Protein AF-A0A7C1QIZ0-F1 (afdb_monomer_lite)

Radius of gyration: 20.15 Å; chains: 1; bounding box: 72×44×41 Å

Structure (mmCIF, N/CA/C/O backbone):
data_AF-A0A7C1QIZ0-F1
#
_entry.id   AF-A0A7C1QIZ0-F1
#
loop_
_atom_site.group_PDB
_atom_site.id
_atom_site.type_symbol
_atom_site.label_atom_id
_atom_site.label_alt_id
_atom_site.label_comp_id
_atom_site.label_asym_id
_atom_site.label_entity_id
_atom_site.label_seq_id
_atom_site.pdbx_PDB_ins_code
_atom_site.Cartn_x
_atom_site.Cartn_y
_atom_site.Cartn_z
_atom_site.occupancy
_atom_site.B_iso_or_equiv
_atom_site.auth_seq_id
_atom_site.auth_comp_id
_atom_site.auth_asym_id
_atom_site.auth_atom_id
_atom_site.pdbx_PDB_model_num
ATOM 1 N N . MET A 1 1 ? 8.499 -3.486 14.439 1.00 88.19 1 MET A N 1
ATOM 2 C CA . MET A 1 1 ? 7.571 -2.539 15.096 1.00 88.19 1 MET A CA 1
ATOM 3 C C . MET A 1 1 ? 6.225 -3.245 15.286 1.00 88.19 1 MET A C 1
ATOM 5 O O . MET A 1 1 ? 6.034 -4.240 14.597 1.00 88.19 1 MET A O 1
ATOM 9 N N . ARG A 1 2 ? 5.332 -2.833 16.203 1.00 92.44 2 ARG A N 1
ATOM 10 C CA . ARG A 1 2 ? 3.948 -3.368 16.197 1.00 92.44 2 ARG A CA 1
ATOM 11 C C . ARG A 1 2 ? 3.150 -2.702 15.077 1.00 92.44 2 ARG A C 1
ATOM 13 O O . ARG A 1 2 ? 3.404 -1.535 14.785 1.00 92.44 2 ARG A O 1
ATOM 20 N N . LEU A 1 3 ? 2.159 -3.382 14.501 1.00 94.12 3 LEU A N 1
ATOM 21 C CA . LEU A 1 3 ? 1.352 -2.821 13.404 1.00 94.12 3 LEU A CA 1
ATOM 22 C C . LEU A 1 3 ? 0.664 -1.501 13.771 1.00 94.12 3 LEU A C 1
ATOM 24 O O . LEU A 1 3 ? 0.634 -0.580 12.959 1.00 94.12 3 LEU A O 1
ATOM 28 N N . ARG A 1 4 ? 0.159 -1.375 15.006 1.00 94.88 4 ARG A N 1
ATOM 29 C CA . ARG A 1 4 ? -0.452 -0.127 15.494 1.00 94.88 4 ARG A CA 1
ATOM 30 C C . ARG A 1 4 ? 0.528 1.053 15.452 1.00 94.88 4 ARG A C 1
ATOM 32 O O . ARG A 1 4 ? 0.140 2.163 15.103 1.00 94.88 4 ARG A O 1
ATOM 39 N N . ASP A 1 5 ? 1.782 0.817 15.817 1.00 95.81 5 ASP A N 1
ATOM 40 C CA . ASP A 1 5 ? 2.804 1.866 15.833 1.00 95.81 5 ASP A CA 1
ATOM 41 C C . ASP A 1 5 ? 3.236 2.211 14.400 1.00 95.81 5 ASP A C 1
ATOM 43 O O . ASP A 1 5 ? 3.477 3.375 14.083 1.00 95.81 5 ASP A O 1
ATOM 47 N N . LEU A 1 6 ? 3.261 1.208 13.513 1.00 97.25 6 LEU A N 1
ATOM 48 C CA . LEU A 1 6 ? 3.547 1.405 12.096 1.00 97.25 6 LEU A CA 1
ATOM 49 C C . LEU A 1 6 ? 2.494 2.288 11.425 1.00 97.25 6 LEU A C 1
ATOM 51 O O . LEU A 1 6 ? 2.866 3.254 10.764 1.00 97.25 6 LEU A O 1
ATOM 55 N N . ILE A 1 7 ? 1.198 2.015 11.625 1.00 97.50 7 ILE A N 1
ATOM 56 C CA . ILE A 1 7 ? 0.150 2.881 11.061 1.00 97.50 7 ILE A CA 1
ATOM 57 C C . ILE A 1 7 ? 0.261 4.307 11.608 1.00 97.50 7 ILE A C 1
ATOM 59 O O . ILE A 1 7 ? 0.145 5.254 10.842 1.00 97.50 7 ILE A O 1
ATOM 63 N N . ALA A 1 8 ? 0.593 4.494 12.890 1.00 97.69 8 ALA A N 1
ATOM 64 C CA . ALA A 1 8 ? 0.808 5.832 13.436 1.00 97.69 8 ALA A CA 1
ATOM 65 C C . ALA A 1 8 ? 1.977 6.553 12.741 1.00 9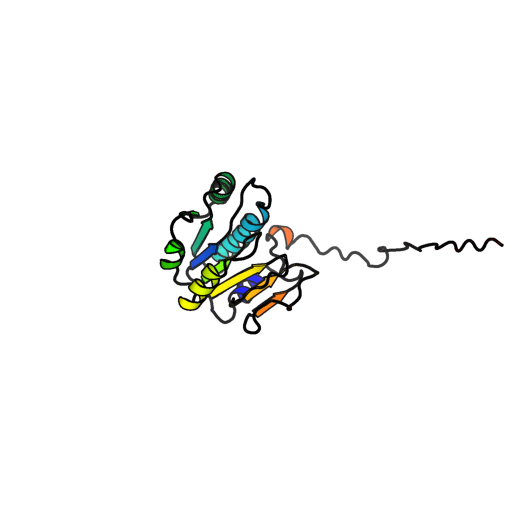7.69 8 ALA A C 1
ATOM 67 O O . ALA A 1 8 ? 1.862 7.734 12.435 1.00 97.69 8 ALA A O 1
ATOM 68 N N . CYS A 1 9 ? 3.064 5.843 12.418 1.00 98.06 9 CYS A N 1
ATOM 69 C CA . CYS A 1 9 ? 4.181 6.409 11.657 1.00 98.06 9 CYS A CA 1
ATOM 70 C C . CYS A 1 9 ? 3.795 6.777 10.215 1.00 98.06 9 CYS A C 1
ATOM 72 O O . CYS A 1 9 ? 4.239 7.811 9.714 1.00 98.06 9 CYS A O 1
ATOM 74 N N . LEU A 1 10 ? 2.974 5.947 9.560 1.00 98.31 10 LEU A N 1
ATOM 75 C CA . LEU A 1 10 ? 2.497 6.161 8.189 1.00 98.31 10 LEU A CA 1
ATOM 76 C C . LEU A 1 10 ? 1.614 7.410 8.039 1.00 98.31 10 LEU A C 1
ATOM 78 O O . LEU A 1 10 ? 1.554 7.984 6.954 1.00 98.31 10 LEU A O 1
ATOM 82 N N . PHE A 1 11 ? 0.944 7.835 9.109 1.00 98.38 11 PHE A N 1
ATOM 83 C CA . PHE A 1 11 ? 0.001 8.960 9.099 1.00 98.38 11 PHE A CA 1
ATOM 84 C C . PHE A 1 11 ? 0.399 10.109 10.037 1.00 98.38 11 PHE A C 1
ATOM 86 O O . PHE A 1 11 ? -0.402 10.994 10.348 1.00 98.38 11 PHE A O 1
ATOM 93 N N . ASP A 1 12 ? 1.645 10.117 10.497 1.00 96.88 12 ASP A N 1
ATOM 94 C CA . ASP A 1 12 ? 2.182 11.212 11.298 1.00 96.88 12 ASP A CA 1
ATOM 95 C C . ASP A 1 12 ? 2.256 12.507 10.481 1.00 96.88 12 ASP A C 1
ATOM 97 O O . ASP A 1 12 ? 2.699 12.505 9.334 1.00 96.88 12 ASP A O 1
ATOM 101 N N . GLY A 1 13 ? 1.804 13.610 11.071 1.00 95.50 13 GLY A N 1
ATOM 102 C CA . GLY A 1 13 ? 1.595 14.883 10.374 1.00 95.50 13 GLY A CA 1
ATOM 103 C C . GLY A 1 13 ? 0.260 14.998 9.627 1.00 95.50 13 GLY A C 1
ATOM 104 O O . GLY A 1 13 ? -0.115 16.107 9.256 1.00 95.50 13 GLY A O 1
ATOM 105 N N . TYR A 1 14 ? -0.486 13.902 9.463 1.00 97.12 14 TYR A N 1
ATOM 106 C CA . TYR A 1 14 ? -1.815 13.904 8.844 1.00 97.12 14 TYR A CA 1
ATOM 107 C C . TYR A 1 14 ? -2.947 13.695 9.855 1.00 97.12 14 TYR A C 1
ATOM 109 O O . TYR A 1 14 ? -3.938 14.424 9.841 1.00 97.12 14 TYR A O 1
ATOM 117 N N . GLY A 1 15 ? -2.786 12.734 10.770 1.00 96.81 15 GLY A N 1
ATOM 118 C CA . GLY A 1 15 ? -3.811 12.345 11.741 1.00 96.81 15 GLY A CA 1
ATOM 119 C C . GLY A 1 15 ? -4.528 11.051 11.353 1.00 96.81 15 GLY A C 1
ATOM 120 O O . GLY A 1 15 ? -3.978 10.211 10.652 1.00 96.81 15 GLY A O 1
ATOM 121 N N . ILE A 1 16 ? -5.749 10.848 11.852 1.00 97.81 16 ILE A N 1
ATOM 122 C CA . ILE A 1 16 ? -6.509 9.618 11.587 1.00 97.81 16 ILE A CA 1
ATOM 123 C C . ILE A 1 16 ? -7.341 9.798 10.301 1.00 97.81 16 ILE A C 1
ATOM 125 O O . ILE A 1 16 ? -8.278 10.602 10.325 1.00 97.81 16 ILE A O 1
ATOM 129 N N . PRO A 1 17 ? -7.056 9.063 9.204 1.00 97.69 17 PRO A N 1
ATOM 130 C CA . PRO A 1 17 ? -7.872 9.106 7.989 1.00 97.69 17 PRO A CA 1
ATOM 131 C C . PRO A 1 17 ? -9.284 8.587 8.251 1.00 97.69 17 PRO A C 1
ATOM 133 O O . PRO A 1 17 ? -9.478 7.574 8.933 1.00 97.69 17 PRO A O 1
ATOM 136 N N . ARG A 1 18 ? -10.275 9.217 7.617 1.00 97.50 18 ARG A N 1
ATOM 137 C CA . ARG A 1 18 ? -11.633 8.661 7.537 1.00 97.50 18 ARG A CA 1
ATOM 138 C C . ARG A 1 18 ? -11.682 7.526 6.521 1.00 97.50 18 ARG A C 1
ATOM 140 O O . ARG A 1 18 ? -12.355 6.525 6.764 1.00 97.50 18 ARG A O 1
ATOM 147 N N . LYS A 1 19 ? -10.962 7.677 5.406 1.00 98.00 19 LYS A N 1
ATOM 148 C CA . LYS A 1 19 ? -10.914 6.725 4.298 1.00 98.00 19 LYS A CA 1
ATOM 149 C C . LYS A 1 19 ? -9.489 6.561 3.770 1.00 98.00 19 LYS A C 1
ATOM 151 O O . LYS A 1 19 ? -8.768 7.536 3.589 1.00 98.00 19 LYS A O 1
ATOM 156 N N . VAL A 1 20 ? -9.095 5.323 3.488 1.00 98.44 20 VAL A N 1
ATOM 157 C CA . VAL A 1 20 ? -7.805 5.000 2.864 1.00 98.44 20 VAL A CA 1
ATOM 158 C C . VAL A 1 20 ? -8.031 4.175 1.609 1.00 98.44 20 VAL A C 1
ATOM 160 O O . VAL A 1 20 ? -8.674 3.125 1.633 1.00 98.44 20 VAL A O 1
ATOM 163 N N . PHE A 1 21 ? -7.460 4.640 0.509 1.00 98.00 21 PHE A N 1
ATOM 164 C CA . PHE A 1 21 ? -7.460 3.925 -0.755 1.00 98.00 21 PHE A CA 1
ATOM 165 C C . PHE A 1 21 ? -6.159 3.141 -0.908 1.00 98.00 21 PHE A C 1
ATOM 167 O O . PHE A 1 21 ? -5.084 3.668 -0.644 1.00 98.00 21 PHE A O 1
ATOM 174 N N . PHE A 1 22 ? -6.239 1.894 -1.352 1.00 98.00 22 PHE A N 1
ATOM 175 C CA . PHE A 1 22 ? -5.080 1.063 -1.658 1.00 98.00 22 PHE A CA 1
ATOM 176 C C . PHE A 1 22 ? -4.984 0.893 -3.165 1.00 98.00 22 PHE A C 1
ATOM 178 O O . PHE A 1 22 ? -5.759 0.135 -3.741 1.00 98.00 22 PHE A O 1
ATOM 185 N N . ARG A 1 23 ? -4.041 1.571 -3.819 1.00 96.62 23 ARG A N 1
ATOM 186 C CA . ARG A 1 23 ? -3.714 1.284 -5.216 1.00 96.62 23 ARG A CA 1
ATOM 187 C C . ARG A 1 23 ? -2.742 0.112 -5.241 1.00 96.62 23 ARG A C 1
ATOM 189 O O . ARG A 1 23 ? -1.546 0.284 -5.017 1.00 96.62 23 ARG A O 1
ATOM 196 N N . VAL A 1 24 ? -3.285 -1.077 -5.472 1.00 96.81 24 VAL A N 1
ATOM 197 C CA . VAL A 1 24 ? -2.556 -2.344 -5.406 1.00 96.81 24 VAL A CA 1
ATOM 198 C C . VAL A 1 24 ? -3.042 -3.277 -6.500 1.00 96.81 24 VAL A C 1
ATOM 200 O O . VAL A 1 24 ? -4.238 -3.376 -6.756 1.00 96.81 24 VAL A O 1
ATOM 203 N N . ASP A 1 25 ? -2.114 -3.990 -7.126 1.00 95.69 25 ASP A N 1
ATOM 204 C CA . ASP A 1 25 ? -2.427 -5.037 -8.090 1.00 95.69 25 ASP A CA 1
ATOM 205 C C . ASP A 1 25 ? -1.945 -6.391 -7.568 1.00 95.69 25 ASP A C 1
ATOM 207 O O . ASP A 1 25 ? -0.918 -6.501 -6.898 1.00 95.69 25 ASP A O 1
ATOM 211 N N . ALA A 1 26 ? -2.692 -7.444 -7.890 1.00 96.50 26 ALA A N 1
ATOM 212 C CA . ALA A 1 26 ? -2.319 -8.826 -7.612 1.00 96.50 26 ALA A CA 1
ATOM 213 C C . ALA A 1 26 ? -2.918 -9.756 -8.670 1.00 96.50 26 ALA A C 1
ATOM 215 O O . ALA A 1 26 ? -3.868 -9.397 -9.363 1.00 96.50 26 ALA A O 1
ATOM 216 N N . GLY A 1 27 ? -2.368 -10.958 -8.811 1.00 96.19 27 GLY A N 1
ATOM 217 C CA . GLY A 1 27 ? -2.871 -11.946 -9.761 1.00 96.19 27 GLY A CA 1
ATOM 218 C C . GLY A 1 27 ? -1.798 -12.928 -10.205 1.00 96.19 27 GLY A C 1
ATOM 219 O O . GLY A 1 27 ? -0.610 -12.733 -9.951 1.00 96.19 27 GLY A O 1
ATOM 220 N N . ARG A 1 28 ? -2.217 -13.997 -10.888 1.00 94.88 28 ARG A N 1
ATOM 221 C CA . ARG A 1 28 ? -1.321 -15.020 -11.450 1.00 94.88 28 ARG A CA 1
ATOM 222 C C . ARG A 1 28 ? -0.779 -14.583 -12.812 1.00 94.88 28 ARG A C 1
ATOM 224 O O . ARG A 1 28 ? -1.007 -15.232 -13.827 1.00 94.88 28 ARG A O 1
ATOM 231 N N . ILE A 1 29 ? -0.080 -13.454 -12.824 1.00 92.31 29 ILE A N 1
ATOM 232 C CA . ILE A 1 29 ? 0.510 -12.845 -14.020 1.00 92.31 29 ILE A CA 1
ATOM 233 C C . ILE A 1 29 ? 2.019 -12.748 -13.805 1.00 92.31 29 ILE A C 1
ATOM 235 O O . ILE A 1 29 ? 2.483 -12.529 -12.687 1.00 92.31 29 ILE A O 1
ATOM 239 N N . LYS A 1 30 ? 2.813 -12.933 -14.863 1.00 90.69 30 LYS A N 1
ATOM 240 C CA . LYS A 1 30 ? 4.275 -12.832 -14.774 1.00 90.69 30 LYS A CA 1
ATOM 241 C C . LYS A 1 30 ? 4.678 -11.449 -14.240 1.00 90.69 30 LYS A C 1
ATOM 243 O O . LYS A 1 30 ? 4.296 -10.439 -14.817 1.00 90.69 30 LYS A O 1
ATOM 248 N N . GLY A 1 31 ? 5.472 -11.427 -13.169 1.00 87.00 31 GLY A N 1
ATOM 249 C CA . GLY A 1 31 ? 5.906 -10.190 -12.503 1.00 87.00 31 GLY A CA 1
ATOM 250 C C . GLY A 1 31 ? 4.923 -9.650 -11.460 1.00 87.00 31 GLY A C 1
ATOM 251 O O . GLY A 1 31 ? 5.225 -8.656 -10.812 1.00 87.00 31 GLY A O 1
ATOM 252 N N . LEU A 1 32 ? 3.781 -10.312 -11.259 1.00 91.81 32 LEU A N 1
ATOM 253 C CA . LEU A 1 32 ? 2.795 -9.970 -10.242 1.00 91.81 32 LEU A CA 1
ATOM 254 C C . LEU A 1 32 ? 2.694 -11.100 -9.213 1.00 91.81 32 LEU A C 1
ATOM 256 O O . LEU A 1 32 ? 2.819 -12.281 -9.540 1.00 91.81 32 LEU A O 1
ATOM 260 N N . SER A 1 33 ? 2.477 -10.745 -7.950 1.00 92.50 33 SER A N 1
ATOM 261 C CA . SER A 1 33 ? 2.275 -11.712 -6.871 1.00 92.50 33 SER A CA 1
ATOM 262 C C . SER A 1 33 ? 1.158 -11.256 -5.937 1.00 92.50 33 SER A C 1
ATOM 264 O O . SER A 1 33 ? 0.715 -10.111 -5.987 1.00 92.50 33 SER A O 1
ATOM 266 N N . PHE A 1 34 ? 0.708 -12.148 -5.055 1.00 96.69 34 PHE A N 1
ATOM 267 C CA . PHE A 1 34 ? -0.266 -11.810 -4.013 1.00 96.69 34 PHE A CA 1
ATOM 268 C C . PHE A 1 34 ? 0.370 -11.154 -2.777 1.00 96.69 34 PHE A C 1
ATOM 270 O O . PHE A 1 34 ? -0.355 -10.799 -1.851 1.00 96.69 34 PHE A O 1
ATOM 277 N N . GLY A 1 35 ? 1.699 -10.983 -2.741 1.00 95.75 35 GLY A N 1
ATOM 278 C CA . GLY A 1 35 ? 2.404 -10.408 -1.590 1.00 95.75 35 GLY A CA 1
ATOM 279 C C . GLY A 1 35 ? 1.954 -8.981 -1.270 1.00 95.75 35 GLY A C 1
ATOM 280 O O . GLY A 1 35 ? 1.651 -8.686 -0.115 1.00 95.75 35 GLY A O 1
ATOM 281 N N . HIS A 1 36 ? 1.821 -8.142 -2.301 1.00 95.81 36 HIS A N 1
ATOM 282 C CA . HIS A 1 36 ? 1.342 -6.758 -2.199 1.00 95.81 36 HIS A CA 1
ATOM 283 C C . HIS A 1 36 ? -0.082 -6.700 -1.621 1.00 95.81 36 HIS A C 1
ATOM 285 O O . HIS A 1 36 ? -0.332 -6.115 -0.569 1.00 95.81 36 HIS A O 1
ATOM 291 N N . LEU A 1 37 ? -1.015 -7.444 -2.223 1.00 97.69 37 LEU A N 1
ATOM 292 C CA . LEU A 1 37 ? -2.390 -7.546 -1.723 1.00 97.69 37 LEU A CA 1
ATOM 293 C C . LEU A 1 37 ? -2.450 -8.062 -0.275 1.00 97.69 37 LEU A C 1
ATOM 295 O O . LEU A 1 37 ? -3.218 -7.541 0.533 1.00 97.69 37 LEU A O 1
ATOM 299 N N . ALA A 1 38 ? -1.626 -9.049 0.083 1.00 97.50 38 ALA A N 1
ATOM 300 C CA . ALA A 1 38 ? -1.584 -9.582 1.439 1.00 97.50 38 ALA A CA 1
ATOM 301 C C . ALA A 1 38 ? -1.131 -8.530 2.466 1.00 97.50 38 ALA A C 1
ATOM 303 O O . ALA A 1 38 ? -1.779 -8.385 3.506 1.00 97.50 38 ALA A O 1
ATOM 304 N N . ARG A 1 39 ? -0.066 -7.765 2.187 1.00 97.38 39 ARG A N 1
ATOM 305 C CA . ARG A 1 39 ? 0.402 -6.715 3.111 1.00 97.38 39 ARG A CA 1
ATOM 306 C C . ARG A 1 39 ? -0.550 -5.520 3.173 1.00 97.38 39 ARG A C 1
ATOM 308 O O . ARG A 1 39 ? -0.811 -5.027 4.269 1.00 97.38 39 ARG A O 1
ATOM 315 N N . CYS A 1 40 ? -1.156 -5.121 2.054 1.00 98.31 40 CYS A N 1
ATOM 316 C CA . CYS A 1 40 ? -2.213 -4.108 2.051 1.00 98.31 40 CYS A CA 1
ATOM 317 C C . CYS A 1 40 ? -3.437 -4.548 2.863 1.00 98.31 40 CYS A C 1
ATOM 319 O O . CYS A 1 40 ? -3.983 -3.745 3.612 1.00 98.31 40 CYS A O 1
ATOM 321 N N . ASN A 1 41 ? -3.845 -5.819 2.790 1.00 98.50 41 ASN A N 1
ATOM 322 C CA . ASN A 1 41 ? -4.924 -6.356 3.626 1.00 98.50 41 ASN A CA 1
ATOM 323 C C . ASN A 1 41 ? -4.574 -6.295 5.122 1.00 98.50 41 ASN A C 1
ATOM 325 O O . ASN A 1 41 ? -5.404 -5.898 5.938 1.00 98.50 41 ASN A O 1
ATOM 329 N N . ILE A 1 42 ? -3.334 -6.631 5.499 1.00 98.12 42 ILE A N 1
ATOM 330 C CA . ILE A 1 42 ? -2.880 -6.485 6.891 1.00 98.12 42 ILE A CA 1
ATOM 331 C C . ILE A 1 42 ? -3.062 -5.032 7.351 1.00 98.12 42 ILE A C 1
ATOM 333 O O . ILE A 1 42 ? -3.717 -4.799 8.366 1.00 98.12 42 ILE A O 1
ATOM 337 N N . LEU A 1 43 ? -2.575 -4.059 6.572 1.00 98.50 43 LEU A N 1
ATOM 338 C CA . LEU A 1 43 ? -2.753 -2.635 6.877 1.00 98.50 43 LEU A CA 1
ATOM 339 C C . LEU A 1 43 ? -4.234 -2.234 6.942 1.00 98.50 43 LEU A C 1
ATOM 341 O O . LEU A 1 43 ? -4.639 -1.557 7.884 1.00 98.50 43 LEU A O 1
ATOM 345 N N . SER A 1 44 ? -5.047 -2.679 5.982 1.00 98.50 44 SER A N 1
ATOM 346 C CA . SER A 1 44 ? -6.491 -2.421 5.914 1.00 98.50 44 SER A CA 1
ATOM 347 C C . SER A 1 44 ? -7.207 -2.887 7.184 1.00 98.50 44 SER A C 1
ATOM 349 O O . SER A 1 44 ? -7.916 -2.111 7.830 1.00 98.50 44 SER A O 1
ATOM 351 N N . LYS A 1 45 ? -6.956 -4.127 7.616 1.00 98.12 45 LYS A N 1
ATOM 352 C CA . LYS A 1 45 ? -7.500 -4.679 8.864 1.00 98.12 45 LYS A CA 1
ATOM 353 C C . LYS A 1 45 ? -7.055 -3.884 10.082 1.00 98.12 45 LYS A C 1
ATOM 355 O O . LYS A 1 45 ? -7.876 -3.618 10.957 1.00 98.12 45 LYS A O 1
ATOM 360 N N . THR A 1 46 ? -5.785 -3.488 10.145 1.00 97.56 46 THR A N 1
ATOM 361 C CA . THR A 1 46 ? -5.255 -2.673 11.245 1.00 97.56 46 THR A CA 1
ATOM 362 C C . THR A 1 46 ? -5.932 -1.300 11.294 1.00 97.56 46 THR A C 1
ATOM 364 O O . THR A 1 46 ? -6.377 -0.888 12.364 1.00 97.56 46 THR A O 1
ATOM 367 N N . LEU A 1 47 ? -6.089 -0.621 10.155 1.00 98.25 47 LEU A N 1
ATOM 368 C CA . LEU A 1 47 ? -6.778 0.671 10.056 1.00 98.25 47 LEU A CA 1
ATOM 369 C C . LEU A 1 47 ? -8.243 0.573 10.507 1.00 98.25 47 LEU A C 1
ATOM 371 O O . LEU A 1 47 ? -8.674 1.332 11.377 1.00 98.25 47 LEU A O 1
ATOM 375 N N . LYS A 1 48 ? -8.989 -0.419 10.003 1.00 98.00 48 LYS A N 1
ATOM 376 C CA . LYS A 1 48 ? -10.377 -0.683 10.421 1.00 98.00 48 LYS A CA 1
ATOM 377 C C . LYS A 1 48 ? -10.468 -0.952 11.925 1.00 98.00 48 LYS A C 1
ATOM 379 O O . LYS A 1 48 ? -11.294 -0.365 12.615 1.00 98.00 48 LYS A O 1
ATOM 384 N N . LYS A 1 49 ? -9.588 -1.810 12.451 1.00 97.31 49 LYS A N 1
ATOM 385 C CA . LYS A 1 49 ? -9.590 -2.241 13.857 1.00 97.31 49 LYS A CA 1
ATOM 386 C C . LYS A 1 49 ? -9.270 -1.111 14.832 1.00 97.31 49 LYS A C 1
ATOM 388 O O . LYS A 1 49 ? -9.925 -1.004 15.863 1.00 97.31 49 LYS A O 1
ATOM 393 N N . TYR A 1 50 ? -8.232 -0.322 14.558 1.00 97.38 50 TYR A N 1
ATOM 394 C CA . TYR A 1 50 ? -7.722 0.652 15.527 1.00 97.38 50 TYR A CA 1
ATOM 395 C C . TYR A 1 50 ? -8.305 2.050 15.352 1.00 97.38 50 TYR A C 1
ATOM 397 O O . TYR A 1 50 ? -8.379 2.784 16.336 1.00 97.38 50 TYR A O 1
ATOM 405 N N . TRP A 1 51 ? -8.714 2.413 14.136 1.00 97.88 51 TRP A N 1
ATOM 406 C CA . TRP A 1 51 ? -9.152 3.768 13.800 1.00 97.88 51 TRP A CA 1
ATOM 407 C C . TRP A 1 51 ? -10.552 3.842 13.191 1.00 97.88 51 TRP A C 1
ATOM 409 O O . TRP A 1 51 ? -11.043 4.945 12.965 1.00 97.88 51 TRP A O 1
ATOM 419 N N . ASN A 1 52 ? -11.219 2.703 12.964 1.00 98.00 52 ASN A N 1
ATOM 420 C CA . ASN A 1 52 ? -12.521 2.649 12.291 1.00 98.00 52 ASN A CA 1
ATOM 421 C C . ASN A 1 52 ? -12.503 3.345 10.912 1.00 98.00 52 ASN A C 1
ATOM 423 O O . ASN A 1 52 ? -13.486 3.944 10.482 1.00 98.00 52 ASN A O 1
ATOM 427 N N . THR A 1 53 ? -11.353 3.291 10.240 1.00 97.88 53 THR A N 1
ATOM 428 C CA . THR A 1 53 ? -11.130 3.868 8.913 1.00 97.88 53 THR A CA 1
ATOM 429 C C . THR A 1 53 ? -11.752 2.976 7.841 1.00 97.88 53 THR A C 1
ATOM 431 O O . THR A 1 53 ? -11.541 1.761 7.836 1.00 97.88 53 THR A O 1
ATOM 434 N N . GLU A 1 54 ? -12.482 3.574 6.902 1.00 98.00 54 GLU A N 1
ATOM 435 C CA . GLU A 1 54 ? -12.975 2.876 5.713 1.00 98.00 54 GLU A CA 1
ATOM 436 C C . GLU A 1 54 ? -11.816 2.590 4.749 1.00 98.00 54 GLU A C 1
ATOM 438 O O . GLU A 1 54 ? -10.944 3.438 4.558 1.00 98.00 54 GLU A O 1
ATOM 443 N N . THR A 1 55 ? -11.801 1.421 4.104 1.00 98.38 55 THR A N 1
ATOM 444 C CA . THR A 1 55 ? -10.771 1.094 3.109 1.00 98.38 55 THR A CA 1
ATOM 445 C C . THR A 1 55 ? -11.374 0.619 1.796 1.00 98.38 55 THR A C 1
ATOM 447 O O . THR A 1 55 ? -12.401 -0.062 1.778 1.00 98.38 55 THR A O 1
ATOM 450 N N . ILE A 1 56 ? -10.732 1.002 0.691 1.00 97.69 56 ILE A N 1
ATOM 451 C CA . ILE A 1 56 ? -11.125 0.620 -0.669 1.00 97.69 56 ILE A CA 1
ATOM 452 C C . ILE A 1 56 ? -9.871 0.235 -1.450 1.00 97.69 56 ILE A C 1
ATOM 454 O O . ILE A 1 56 ? -8.891 0.978 -1.468 1.00 97.69 56 ILE A O 1
ATOM 458 N N . PHE A 1 57 ? -9.910 -0.911 -2.118 1.00 97.62 57 PHE A N 1
ATOM 459 C CA . PHE A 1 57 ? -8.841 -1.420 -2.965 1.00 97.62 57 PHE A CA 1
ATOM 460 C C . PHE A 1 57 ? -9.106 -1.011 -4.408 1.00 97.62 57 PHE A C 1
ATOM 462 O O . PHE A 1 57 ? -10.167 -1.281 -4.957 1.00 97.62 57 PHE A O 1
ATOM 469 N N . ILE A 1 58 ? -8.137 -0.351 -5.023 1.00 95.62 58 ILE A N 1
ATOM 470 C CA . ILE A 1 58 ? -8.182 0.110 -6.403 1.00 95.62 58 ILE A CA 1
ATOM 471 C C . ILE A 1 58 ? -7.255 -0.786 -7.208 1.00 95.62 58 ILE A C 1
ATOM 473 O O . ILE A 1 58 ? -6.030 -0.698 -7.078 1.00 95.62 58 ILE A O 1
ATOM 477 N N . MET A 1 59 ? -7.845 -1.660 -8.018 1.00 95.19 59 MET A N 1
ATOM 478 C CA . MET A 1 59 ? -7.139 -2.758 -8.676 1.00 95.19 59 MET A CA 1
ATOM 479 C C . MET A 1 59 ? -7.375 -2.743 -10.183 1.00 95.19 59 MET A C 1
ATOM 481 O O . MET A 1 59 ? -8.471 -2.438 -10.650 1.00 95.19 59 MET A O 1
ATOM 485 N N . GLN A 1 60 ? -6.373 -3.147 -10.954 1.00 93.94 60 GLN A N 1
ATOM 486 C CA . GLN A 1 60 ? -6.593 -3.584 -12.326 1.00 93.94 60 GLN A CA 1
ATOM 487 C C . GLN A 1 60 ? -7.497 -4.819 -12.339 1.00 93.94 60 GLN A C 1
ATOM 489 O O . GLN A 1 60 ? -7.518 -5.602 -11.383 1.00 93.94 60 GLN A O 1
ATOM 494 N N . ASN A 1 61 ? -8.220 -5.033 -13.441 1.00 94.19 61 ASN A N 1
ATOM 495 C CA . ASN A 1 61 ? -9.126 -6.175 -13.595 1.00 94.19 61 ASN A CA 1
ATOM 496 C C . ASN A 1 61 ? -8.384 -7.500 -13.870 1.00 94.19 61 ASN A C 1
ATOM 498 O O . ASN A 1 61 ? -8.680 -8.246 -14.804 1.00 94.19 61 ASN A O 1
ATOM 502 N N . TYR A 1 62 ? -7.396 -7.811 -13.038 1.00 95.25 62 TYR A N 1
ATOM 503 C CA . TYR A 1 62 ? -6.771 -9.119 -12.982 1.00 95.25 62 TYR A CA 1
ATOM 504 C C . TYR A 1 62 ? -7.673 -10.037 -12.166 1.00 95.25 62 TYR A C 1
ATOM 506 O O . TYR A 1 62 ? -7.681 -9.993 -10.935 1.00 95.25 62 TYR A O 1
ATOM 514 N N . THR A 1 63 ? -8.448 -10.870 -12.862 1.00 96.06 63 THR A N 1
ATOM 515 C CA . THR A 1 63 ? -9.541 -11.662 -12.277 1.00 96.06 63 THR A CA 1
ATOM 516 C C . THR A 1 63 ? -9.134 -12.427 -11.016 1.00 96.06 63 THR A C 1
ATOM 518 O O . THR A 1 63 ? -9.881 -12.434 -10.042 1.00 96.06 63 THR A O 1
ATOM 521 N N . ASP A 1 64 ? -7.948 -13.039 -10.999 1.00 97.38 64 ASP A N 1
ATOM 522 C CA . ASP A 1 64 ? -7.459 -13.778 -9.829 1.00 97.38 64 ASP A CA 1
ATOM 523 C C . ASP A 1 64 ? -7.147 -12.868 -8.632 1.00 97.38 64 ASP A C 1
ATOM 525 O O . ASP A 1 64 ? -7.408 -13.246 -7.493 1.00 97.38 64 ASP A O 1
ATOM 529 N N . GLY A 1 65 ? -6.603 -11.673 -8.877 1.00 97.38 65 GLY A N 1
ATOM 530 C CA . GLY A 1 65 ? -6.335 -10.674 -7.841 1.00 97.38 65 GLY A CA 1
ATOM 531 C C . GLY A 1 65 ? -7.609 -10.140 -7.214 1.00 97.38 65 GLY A C 1
ATOM 532 O O . GLY A 1 65 ? -7.744 -10.157 -5.994 1.00 97.38 65 GLY A O 1
ATOM 533 N N . VAL A 1 66 ? -8.561 -9.735 -8.058 1.00 97.50 66 VAL A N 1
ATOM 534 C CA . VAL A 1 66 ? -9.863 -9.204 -7.628 1.00 97.50 66 VAL A CA 1
ATOM 535 C C . VAL A 1 66 ? -10.638 -10.253 -6.832 1.00 97.50 66 VAL A C 1
ATOM 537 O O . VAL A 1 66 ? -11.106 -9.964 -5.735 1.00 97.50 66 VAL A O 1
ATOM 540 N N . LYS A 1 67 ? -10.702 -11.500 -7.320 1.00 98.00 67 LYS A N 1
ATOM 541 C CA . LYS A 1 67 ? -11.317 -12.612 -6.574 1.00 98.00 67 LYS A CA 1
ATOM 542 C C . LYS A 1 67 ? -10.633 -12.854 -5.233 1.00 98.00 67 LYS A C 1
ATOM 544 O O . LYS A 1 67 ? -11.299 -13.183 -4.258 1.00 98.00 67 LYS A O 1
ATOM 549 N N . HIS A 1 68 ? -9.308 -12.722 -5.166 1.00 98.31 68 HIS A N 1
ATOM 550 C CA . HIS A 1 68 ? -8.600 -12.891 -3.903 1.00 98.31 68 HIS A CA 1
ATOM 551 C C . HIS A 1 68 ? -8.917 -11.760 -2.920 1.00 98.31 68 HIS A C 1
ATOM 553 O O . HIS A 1 68 ? -9.131 -12.039 -1.747 1.00 98.31 68 HIS A O 1
ATOM 559 N N . ALA A 1 69 ? -9.001 -10.510 -3.381 1.00 98.06 69 ALA A N 1
ATOM 560 C CA . ALA A 1 69 ? -9.412 -9.381 -2.546 1.00 98.06 69 ALA A CA 1
ATOM 561 C C . ALA A 1 69 ? -10.848 -9.551 -2.010 1.00 98.06 69 ALA A C 1
ATOM 563 O O . ALA A 1 69 ? -11.081 -9.337 -0.821 1.00 98.06 69 ALA A O 1
ATOM 564 N N . ASP A 1 70 ? -11.770 -10.037 -2.845 1.00 97.56 70 ASP A N 1
ATOM 565 C CA . ASP A 1 70 ? -13.149 -10.362 -2.451 1.00 97.56 70 ASP A CA 1
ATOM 566 C C . ASP A 1 70 ? -13.202 -11.450 -1.361 1.00 97.56 70 ASP A C 1
ATOM 568 O O . ASP A 1 70 ? -13.821 -11.264 -0.316 1.00 97.56 70 ASP A O 1
ATOM 572 N N . VAL A 1 71 ? -12.441 -12.542 -1.519 1.00 98.12 71 VAL A N 1
ATOM 573 C CA .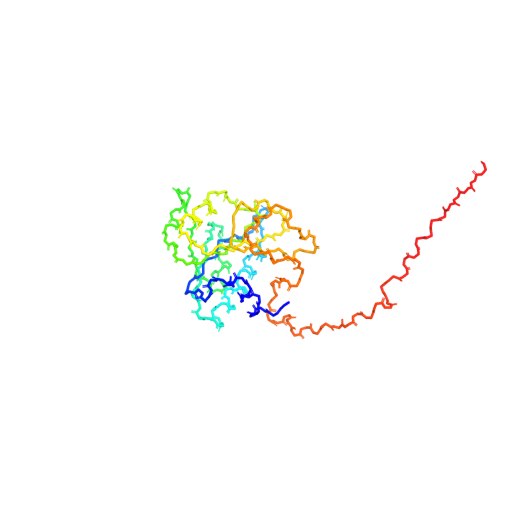 VAL A 1 71 ? -12.306 -13.594 -0.486 1.00 98.12 71 VAL A CA 1
ATOM 574 C C . VAL A 1 71 ? -11.743 -13.048 0.833 1.00 98.12 71 VAL A C 1
ATOM 576 O O . VAL A 1 71 ? -12.064 -13.557 1.908 1.00 98.12 71 VAL A O 1
ATOM 579 N N . LEU A 1 72 ? -10.901 -12.014 0.774 1.00 97.75 72 LEU A N 1
ATOM 580 C CA . LEU A 1 72 ? -10.364 -11.339 1.955 1.00 97.75 72 LEU A CA 1
ATOM 581 C C . LEU A 1 72 ? -11.364 -10.362 2.602 1.00 97.75 72 LEU A C 1
ATOM 583 O O . LEU A 1 72 ? -11.073 -9.864 3.694 1.00 97.75 72 LEU A O 1
ATOM 587 N N . GLY A 1 73 ? -12.524 -10.133 1.978 1.00 97.81 73 GLY A N 1
ATOM 588 C CA . GLY A 1 73 ? -13.575 -9.230 2.445 1.00 97.81 73 GLY A CA 1
ATOM 589 C C . GLY A 1 73 ? -13.274 -7.755 2.183 1.00 97.81 73 GLY A C 1
ATOM 590 O O . GLY A 1 73 ? -13.711 -6.899 2.954 1.00 97.81 73 GLY A O 1
ATOM 591 N N . GLU A 1 74 ? -12.477 -7.451 1.157 1.00 98.00 74 GLU A N 1
ATOM 592 C CA . GLU A 1 74 ? -12.121 -6.078 0.802 1.00 98.00 74 GLU A CA 1
ATOM 593 C C . GLU A 1 74 ? -13.052 -5.499 -0.266 1.00 98.00 74 GLU A C 1
ATOM 595 O O . GLU A 1 74 ? -13.417 -6.166 -1.232 1.00 98.00 74 GLU A O 1
ATOM 600 N N . THR A 1 75 ? -13.405 -4.221 -0.117 1.00 97.44 75 THR A N 1
ATOM 601 C CA . THR A 1 75 ? -14.154 -3.478 -1.136 1.00 97.44 75 THR A CA 1
ATOM 602 C C . THR A 1 75 ? -13.230 -3.152 -2.301 1.00 97.44 75 THR A C 1
ATOM 604 O O . THR A 1 75 ? -12.210 -2.494 -2.093 1.00 97.44 75 THR A O 1
ATOM 607 N N . VAL A 1 76 ? -13.591 -3.555 -3.522 1.00 96.56 76 VAL A N 1
ATOM 608 C CA . VAL A 1 76 ? -12.768 -3.337 -4.722 1.00 96.56 76 VAL A CA 1
ATOM 609 C C . VAL A 1 76 ? -13.440 -2.374 -5.699 1.00 96.56 76 VAL A C 1
ATOM 611 O O . VAL A 1 76 ? -14.594 -2.556 -6.079 1.00 96.56 76 VAL A O 1
ATOM 614 N N . THR A 1 77 ? -12.669 -1.395 -6.163 1.00 94.69 77 THR A N 1
ATOM 615 C CA . THR A 1 77 ? -12.960 -0.546 -7.318 1.00 94.69 77 THR A CA 1
ATOM 616 C C . THR A 1 77 ? -11.972 -0.884 -8.427 1.00 94.69 77 THR A C 1
ATOM 618 O O . THR A 1 77 ? -10.764 -0.951 -8.194 1.00 94.69 77 THR A O 1
ATOM 621 N N . LEU A 1 78 ? -12.468 -1.091 -9.643 1.00 93.62 78 LEU A N 1
ATOM 622 C CA . LEU A 1 78 ? -11.611 -1.409 -10.779 1.00 93.62 78 LEU A CA 1
ATOM 623 C C . LEU A 1 78 ? -11.054 -0.141 -11.430 1.00 93.62 78 LEU A C 1
ATOM 625 O O . LEU A 1 78 ? -11.741 0.878 -11.537 1.00 93.62 78 LEU A O 1
ATOM 629 N N . VAL A 1 79 ? -9.807 -0.221 -11.886 1.00 89.88 79 VAL A N 1
ATOM 630 C CA . VAL A 1 79 ? -9.236 0.747 -12.823 1.00 89.88 79 VAL A CA 1
ATOM 631 C C . VAL A 1 79 ? -9.815 0.445 -14.206 1.00 89.88 79 VAL A C 1
ATOM 633 O O . VAL A 1 79 ? -9.720 -0.680 -14.692 1.00 89.88 79 VAL A O 1
ATOM 636 N N . ASN A 1 80 ? -10.435 1.442 -14.836 1.00 79.75 80 ASN A N 1
ATOM 637 C CA . ASN A 1 80 ? -10.973 1.316 -16.189 1.00 79.75 80 ASN A CA 1
ATOM 638 C C . ASN A 1 80 ? -9.925 1.824 -17.196 1.00 79.75 80 ASN A C 1
ATOM 640 O O . ASN A 1 80 ? -9.319 2.870 -16.958 1.00 79.75 80 ASN A O 1
ATOM 644 N N . ASP A 1 81 ? -9.764 1.137 -18.334 1.00 62.47 81 ASP A N 1
ATOM 645 C CA . ASP A 1 81 ? -8.705 1.364 -19.345 1.00 62.47 81 ASP A CA 1
ATOM 646 C C . ASP A 1 81 ? -8.620 2.790 -19.926 1.00 62.47 81 ASP A C 1
ATOM 648 O O . ASP A 1 81 ? -7.656 3.122 -20.613 1.00 62.47 81 ASP A O 1
ATOM 652 N N . SER A 1 82 ? -9.609 3.659 -19.690 1.00 55.47 82 SER A N 1
ATOM 653 C CA . SER A 1 82 ? -9.750 4.908 -20.441 1.00 55.47 82 SER A CA 1
ATOM 654 C C . SER A 1 82 ? -9.624 6.213 -19.651 1.00 55.47 82 SER A C 1
ATOM 656 O O . SER A 1 82 ? -9.991 7.232 -20.228 1.00 55.47 82 SER A O 1
ATOM 658 N N . ARG A 1 83 ? -9.146 6.238 -18.393 1.00 59.50 83 ARG A N 1
ATOM 659 C CA . ARG A 1 83 ? -8.641 7.447 -17.682 1.00 59.50 83 ARG A CA 1
ATOM 660 C C . ARG A 1 83 ? -8.326 7.153 -16.210 1.00 59.50 83 ARG A C 1
ATOM 662 O O . ARG A 1 83 ? -8.959 6.308 -15.582 1.00 59.50 83 ARG A O 1
ATOM 669 N N . LEU A 1 84 ? -7.481 7.999 -15.619 1.00 66.81 84 LEU A N 1
ATOM 670 C CA . LEU A 1 84 ? -7.274 8.164 -14.172 1.00 66.81 84 LEU A CA 1
ATOM 671 C C . LEU A 1 84 ? -8.524 8.704 -13.426 1.00 66.81 84 LEU A C 1
ATOM 673 O O . LEU A 1 84 ? -8.405 9.261 -12.343 1.00 66.81 84 LEU A O 1
ATOM 677 N N . ASN A 1 85 ? -9.738 8.517 -13.963 1.00 72.75 85 ASN A N 1
ATOM 678 C CA . ASN A 1 85 ? -11.009 8.981 -13.385 1.00 72.75 85 ASN A CA 1
ATOM 679 C C . ASN A 1 85 ? -11.250 8.430 -11.971 1.00 72.75 85 ASN A C 1
ATOM 681 O O . ASN A 1 85 ? -11.955 9.032 -11.167 1.00 72.75 85 ASN A O 1
ATOM 685 N N . TRP A 1 86 ? -10.658 7.282 -11.636 1.00 81.62 86 TRP A N 1
ATOM 686 C CA . TRP A 1 86 ? -10.726 6.745 -10.279 1.00 81.62 86 TRP A CA 1
ATOM 687 C C . TRP A 1 86 ? -10.048 7.675 -9.256 1.00 81.62 86 TRP A C 1
ATOM 689 O O . TRP A 1 86 ? -10.491 7.722 -8.109 1.00 81.62 86 TRP A O 1
ATOM 699 N N . LEU A 1 87 ? -9.048 8.470 -9.670 1.00 82.88 87 LEU A N 1
ATOM 700 C CA . LEU A 1 87 ? -8.416 9.493 -8.831 1.00 82.88 87 LEU A CA 1
ATOM 701 C C . LEU A 1 87 ? -9.345 10.689 -8.569 1.00 82.88 87 LEU A C 1
ATOM 703 O O . LEU A 1 87 ? -9.188 11.379 -7.562 1.00 82.88 87 LEU A O 1
ATOM 707 N N . GLU A 1 88 ? -10.333 10.959 -9.430 1.00 78.81 88 GLU A N 1
ATOM 708 C CA . GLU A 1 88 ? -11.233 12.117 -9.288 1.00 78.81 88 GLU A CA 1
ATOM 709 C C . GLU A 1 88 ? -12.060 12.054 -8.000 1.00 78.81 88 GLU A C 1
ATOM 711 O O . GLU A 1 88 ? -12.273 13.080 -7.356 1.00 78.81 88 GLU A O 1
ATOM 716 N N . ASN A 1 89 ? -12.418 10.849 -7.560 1.00 79.50 89 ASN A N 1
ATOM 717 C CA . ASN A 1 89 ? -13.277 10.635 -6.396 1.00 79.50 89 ASN A CA 1
ATOM 718 C C . ASN A 1 89 ? -12.508 10.440 -5.079 1.00 79.50 89 ASN A C 1
ATOM 720 O O . ASN A 1 89 ? -13.118 10.159 -4.047 1.00 79.50 89 ASN A O 1
ATOM 724 N N . LEU A 1 90 ? -11.178 10.569 -5.094 1.00 88.69 90 LEU A N 1
ATOM 725 C CA . LEU A 1 90 ? -10.366 10.455 -3.882 1.00 88.69 90 LEU A CA 1
A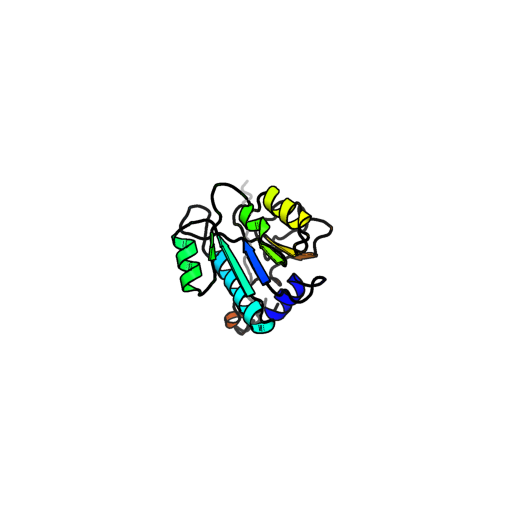TOM 726 C C . LEU A 1 90 ? -10.318 11.783 -3.131 1.00 88.69 90 LEU A C 1
ATOM 728 O O . LEU A 1 90 ? -10.184 12.841 -3.749 1.00 88.69 90 LEU A O 1
ATOM 732 N N . SER A 1 91 ? -10.381 11.722 -1.802 1.00 84.69 91 SER A N 1
ATOM 733 C CA . SER A 1 91 ? -10.516 12.918 -0.963 1.00 84.69 91 SER A CA 1
ATOM 734 C C . SER A 1 91 ? -9.760 12.862 0.370 1.00 84.69 91 SER A C 1
ATOM 736 O O . SER A 1 91 ? -10.027 13.696 1.227 1.00 84.69 91 SER A O 1
ATOM 738 N N . ASP A 1 92 ? -8.909 11.857 0.600 1.00 94.38 92 ASP A N 1
ATOM 739 C CA . ASP A 1 92 ? -8.297 11.625 1.920 1.00 94.38 92 ASP A CA 1
ATOM 740 C C . ASP A 1 92 ? -6.866 11.065 1.755 1.00 94.38 92 ASP A C 1
ATOM 742 O O . ASP A 1 92 ? -5.976 11.789 1.300 1.00 94.38 92 ASP A O 1
ATOM 746 N N . ALA A 1 93 ? -6.633 9.779 2.023 1.00 98.06 93 ALA A N 1
ATOM 747 C CA . ALA A 1 93 ? -5.310 9.171 1.909 1.00 98.06 93 ALA A CA 1
ATOM 748 C C . ALA A 1 93 ? -5.255 8.015 0.907 1.00 98.06 93 ALA A C 1
ATOM 750 O O . ALA A 1 93 ? -6.225 7.274 0.730 1.00 98.06 93 ALA A O 1
ATOM 751 N N . ILE A 1 94 ? -4.091 7.822 0.293 1.00 98.06 94 ILE A N 1
ATOM 752 C CA . ILE A 1 94 ? -3.823 6.732 -0.643 1.00 98.06 94 ILE A CA 1
ATOM 753 C C . ILE A 1 94 ? -2.498 6.041 -0.316 1.00 98.06 94 ILE A C 1
ATOM 755 O O . ILE A 1 94 ? -1.477 6.683 -0.080 1.00 98.06 94 ILE A O 1
ATOM 759 N N . ILE A 1 95 ? -2.529 4.713 -0.311 1.00 98.25 95 ILE A N 1
ATOM 760 C CA . ILE A 1 95 ? -1.366 3.844 -0.192 1.00 98.25 95 ILE A CA 1
ATOM 761 C C . ILE A 1 95 ? -1.142 3.188 -1.547 1.00 98.25 95 ILE A C 1
ATOM 763 O O . ILE A 1 95 ? -2.017 2.496 -2.070 1.00 98.25 95 ILE A O 1
ATOM 767 N N . PHE A 1 96 ? 0.040 3.402 -2.099 1.00 97.50 96 PHE A N 1
ATOM 768 C CA . PHE A 1 96 ? 0.486 2.808 -3.342 1.00 97.50 96 PHE A CA 1
ATOM 769 C C . PHE A 1 96 ? 1.375 1.606 -3.061 1.00 97.50 96 PHE A C 1
ATOM 771 O O . PHE A 1 96 ? 2.369 1.721 -2.346 1.00 97.50 96 PHE A O 1
ATOM 778 N N . ASP A 1 97 ? 1.020 0.467 -3.643 1.00 97.06 97 ASP A N 1
ATOM 779 C CA . ASP A 1 97 ? 1.767 -0.775 -3.511 1.00 97.06 97 ASP A CA 1
ATOM 780 C C . ASP A 1 97 ? 1.754 -1.555 -4.834 1.00 97.06 97 ASP A C 1
ATOM 782 O O . ASP A 1 97 ? 0.933 -2.450 -5.051 1.00 97.06 97 ASP A O 1
ATOM 786 N N . LEU A 1 98 ? 2.636 -1.163 -5.756 1.00 93.38 98 LEU A N 1
ATOM 787 C CA . LEU A 1 98 ? 2.694 -1.704 -7.114 1.00 93.38 98 LEU A CA 1
ATOM 788 C C . LEU A 1 98 ? 4.065 -2.342 -7.395 1.00 93.38 98 LEU A C 1
ATOM 790 O O . LEU A 1 98 ? 5.093 -1.764 -7.045 1.00 93.38 98 LEU A O 1
ATOM 794 N N . PRO A 1 99 ? 4.114 -3.499 -8.081 1.00 83.62 99 PRO A N 1
ATOM 795 C CA . PRO A 1 99 ? 5.352 -4.266 -8.268 1.00 83.62 99 PRO A CA 1
ATOM 796 C C . PRO A 1 99 ? 6.379 -3.594 -9.188 1.00 83.62 99 PRO A C 1
ATOM 798 O O . PRO A 1 99 ? 7.572 -3.839 -9.050 1.00 83.62 99 PRO A O 1
ATOM 801 N N . ASN A 1 100 ? 5.931 -2.765 -10.135 1.00 81.06 100 ASN A N 1
ATOM 802 C CA . ASN A 1 100 ? 6.790 -2.130 -11.143 1.00 81.06 100 ASN A CA 1
ATOM 803 C C . ASN A 1 100 ? 6.998 -0.632 -10.868 1.00 81.06 100 ASN A C 1
ATOM 805 O O . ASN A 1 100 ? 7.312 0.128 -11.783 1.00 81.06 100 ASN A O 1
ATOM 809 N N . GLY A 1 101 ? 6.779 -0.206 -9.622 1.00 78.06 101 GLY A N 1
ATOM 810 C CA . GLY A 1 101 ? 6.731 1.205 -9.271 1.00 78.06 101 GLY A CA 1
ATOM 811 C C . GLY A 1 101 ? 5.463 1.892 -9.779 1.00 78.06 101 GLY A C 1
ATOM 812 O O . GLY A 1 101 ? 4.531 1.262 -10.286 1.00 78.06 101 GLY A O 1
ATOM 813 N N . LEU A 1 102 ? 5.423 3.205 -9.583 1.00 79.94 102 LEU A N 1
ATOM 814 C CA . LEU A 1 102 ? 4.257 4.041 -9.847 1.00 79.94 102 LEU A CA 1
ATOM 815 C C . LEU A 1 102 ? 4.358 4.743 -11.192 1.00 79.94 102 LEU A C 1
ATOM 817 O O . LEU A 1 102 ? 5.443 5.162 -11.602 1.00 79.94 102 LEU A O 1
ATOM 821 N N . GLY A 1 103 ? 3.213 4.936 -11.847 1.00 76.62 103 GLY A N 1
ATOM 822 C CA . GLY A 1 103 ? 3.139 5.882 -12.953 1.00 76.62 103 GLY A CA 1
ATOM 823 C C . GLY A 1 103 ? 3.396 7.299 -12.435 1.00 76.62 103 GLY A C 1
ATOM 824 O O . GLY A 1 103 ? 2.845 7.690 -11.405 1.00 76.62 103 GLY A O 1
ATOM 825 N N . VAL A 1 104 ? 4.210 8.082 -13.152 1.00 77.06 104 VAL A N 1
ATOM 826 C CA . VAL A 1 104 ? 4.497 9.490 -12.804 1.00 77.06 104 VAL A CA 1
ATOM 827 C C . VAL A 1 104 ? 3.198 10.291 -12.633 1.00 77.06 104 VAL A C 1
ATOM 829 O O . VAL A 1 104 ? 3.088 11.109 -11.719 1.00 77.06 104 VAL A O 1
ATOM 832 N N . ASP A 1 105 ? 2.192 9.984 -13.450 1.00 87.81 105 ASP A N 1
ATOM 833 C CA . ASP A 1 105 ? 0.910 10.687 -13.473 1.00 87.81 105 ASP A CA 1
ATOM 834 C C . ASP A 1 105 ? 0.056 10.432 -12.218 1.00 87.81 105 ASP A C 1
ATOM 836 O O . ASP A 1 105 ? -0.599 11.349 -11.726 1.00 87.81 105 ASP A O 1
ATOM 840 N N . GLU A 1 106 ? 0.074 9.218 -11.650 1.00 90.56 106 GLU A N 1
ATOM 841 C CA . GLU A 1 106 ? -0.740 8.884 -10.468 1.00 90.56 106 GLU A CA 1
ATOM 842 C C . GLU A 1 106 ? -0.295 9.696 -9.243 1.00 90.56 106 GLU A C 1
ATOM 844 O O . GLU A 1 106 ? -1.122 10.256 -8.518 1.00 90.56 106 GLU A O 1
ATOM 849 N N . LEU A 1 107 ? 1.021 9.800 -9.037 1.00 92.56 107 LEU A N 1
ATOM 850 C CA . LEU A 1 107 ? 1.600 10.583 -7.946 1.00 92.56 107 LEU A CA 1
ATOM 851 C C . LEU A 1 107 ? 1.425 12.087 -8.161 1.00 92.56 107 LEU A C 1
ATOM 853 O O . LEU A 1 107 ? 1.135 12.802 -7.202 1.00 92.56 107 LEU A O 1
ATOM 857 N N . ALA A 1 108 ? 1.569 12.570 -9.398 1.00 92.25 108 ALA A N 1
ATOM 858 C CA . ALA A 1 108 ? 1.335 13.974 -9.724 1.00 92.25 108 ALA A CA 1
ATOM 859 C C . ALA A 1 108 ? -0.108 14.387 -9.396 1.00 92.25 108 ALA A C 1
ATOM 861 O O . ALA A 1 108 ? -0.323 15.375 -8.697 1.00 92.25 108 ALA A O 1
ATOM 862 N N . ILE A 1 109 ? -1.091 13.578 -9.792 1.00 91.44 109 ILE A N 1
ATOM 863 C CA . ILE A 1 109 ? -2.503 13.854 -9.503 1.00 91.44 109 ILE A CA 1
ATOM 864 C C . ILE A 1 109 ? -2.797 13.749 -8.005 1.00 91.44 109 ILE A C 1
ATOM 866 O O . ILE A 1 109 ? -3.502 14.596 -7.457 1.00 91.44 109 ILE A O 1
ATOM 870 N N . ALA A 1 110 ? -2.253 12.744 -7.311 1.00 93.94 110 ALA A N 1
ATOM 871 C CA . ALA A 1 110 ? -2.412 12.638 -5.861 1.00 93.94 110 ALA A CA 1
ATOM 872 C C . ALA A 1 110 ? -1.877 13.891 -5.140 1.00 93.94 110 ALA A C 1
ATOM 874 O O . ALA A 1 110 ? -2.531 14.394 -4.223 1.00 93.94 110 ALA A O 1
ATOM 875 N N . LYS A 1 111 ? -0.749 14.440 -5.610 1.00 95.38 111 LYS A N 1
ATOM 876 C CA . LYS A 1 111 ? -0.171 15.695 -5.115 1.00 95.38 111 LYS A CA 1
ATOM 877 C C . LYS A 1 111 ? -1.066 16.896 -5.382 1.00 95.38 111 LYS A C 1
ATOM 879 O O . LYS A 1 111 ? -1.330 17.663 -4.461 1.00 95.38 111 LYS A O 1
ATOM 884 N N . GLU A 1 112 ? -1.528 17.067 -6.618 1.00 94.44 112 GLU A N 1
ATOM 885 C CA . GLU A 1 112 ? -2.397 18.184 -7.017 1.00 94.44 112 GLU A CA 1
ATOM 886 C C . GLU A 1 112 ? -3.704 18.209 -6.220 1.00 94.44 112 GLU A C 1
ATOM 888 O O . GLU A 1 112 ? -4.198 19.274 -5.855 1.00 94.44 112 GLU A O 1
ATOM 893 N N . LYS A 1 113 ? -4.231 17.029 -5.888 1.00 94.25 113 LYS A N 1
ATOM 894 C CA . LYS A 1 113 ? -5.425 16.872 -5.054 1.00 94.25 113 LYS A CA 1
ATOM 895 C C . LYS A 1 113 ? -5.169 17.033 -3.554 1.00 94.25 113 LYS A C 1
ATOM 897 O O . LYS A 1 113 ? -6.127 17.015 -2.786 1.00 94.25 113 LYS A O 1
ATOM 902 N N . GLY A 1 114 ? -3.912 17.151 -3.130 1.00 95.94 114 GLY A N 1
ATOM 903 C CA . GLY A 1 114 ? -3.547 17.228 -1.717 1.00 95.94 114 GLY A CA 1
ATOM 904 C C . GLY A 1 114 ? -3.850 15.948 -0.935 1.00 95.94 114 GLY A C 1
ATOM 905 O O . GLY A 1 114 ? -4.127 16.027 0.260 1.00 95.94 114 GLY A O 1
ATOM 906 N N . LEU A 1 115 ? -3.829 14.780 -1.591 1.00 97.00 115 LEU A N 1
ATOM 907 C CA . LEU A 1 115 ? -3.990 13.502 -0.898 1.00 97.00 115 LEU A CA 1
ATOM 908 C C . LEU A 1 115 ? -2.781 13.231 -0.003 1.00 97.00 115 LEU A C 1
ATOM 910 O O . LEU A 1 115 ? -1.650 13.564 -0.360 1.00 97.00 115 LEU A O 1
ATOM 914 N N . TRP A 1 116 ? -3.004 12.539 1.113 1.00 98.19 116 TRP A N 1
ATOM 915 C CA . TRP A 1 116 ? -1.898 11.950 1.863 1.00 98.19 116 TRP A CA 1
ATOM 916 C C . TRP A 1 116 ? -1.423 10.674 1.168 1.00 98.19 116 TRP A C 1
ATOM 918 O O . TRP A 1 116 ? -2.083 9.635 1.238 1.00 98.19 116 TRP A O 1
ATOM 928 N N . ALA A 1 117 ? -0.302 10.764 0.458 1.00 97.88 117 ALA A N 1
ATOM 929 C CA . ALA A 1 117 ? 0.258 9.683 -0.337 1.00 97.88 117 ALA A CA 1
ATOM 930 C C . ALA A 1 117 ? 1.364 8.935 0.414 1.00 97.88 117 ALA A C 1
ATOM 932 O O . ALA A 1 117 ? 2.390 9.501 0.801 1.00 97.88 117 ALA A O 1
ATOM 933 N N . ILE A 1 118 ? 1.165 7.632 0.559 1.00 98.62 118 ILE A N 1
ATOM 934 C CA . ILE A 1 118 ? 2.128 6.687 1.115 1.00 98.62 118 ILE A CA 1
ATOM 935 C C . ILE A 1 118 ? 2.557 5.747 -0.011 1.00 98.62 118 ILE A C 1
ATOM 937 O O . ILE A 1 118 ? 1.707 5.178 -0.692 1.00 98.62 118 ILE A O 1
ATOM 941 N N . VAL A 1 119 ? 3.859 5.539 -0.185 1.00 97.88 119 VAL A N 1
ATOM 942 C CA . VAL A 1 119 ? 4.403 4.586 -1.163 1.00 97.88 119 VAL A CA 1
ATOM 943 C C . VAL A 1 119 ? 5.078 3.433 -0.433 1.00 97.88 119 VAL A C 1
ATOM 945 O O . VAL A 1 119 ? 5.978 3.656 0.375 1.00 97.88 119 VAL A O 1
ATOM 948 N N . LEU A 1 120 ? 4.640 2.206 -0.718 1.00 97.75 120 LEU A N 1
ATOM 949 C CA . LEU A 1 120 ? 5.320 0.979 -0.316 1.00 97.75 120 LEU A CA 1
ATOM 950 C C . LEU A 1 120 ? 6.245 0.559 -1.456 1.00 97.75 120 LEU A C 1
ATOM 952 O O . LEU A 1 120 ? 5.782 0.229 -2.547 1.00 97.75 120 LEU A O 1
ATOM 956 N N . ASP A 1 121 ? 7.546 0.591 -1.205 1.00 95.50 121 ASP A N 1
ATOM 957 C CA . ASP A 1 121 ? 8.566 0.276 -2.196 1.00 95.50 121 ASP A CA 1
ATOM 958 C C . ASP A 1 121 ? 9.476 -0.845 -1.696 1.00 95.50 121 ASP A C 1
ATOM 960 O O . ASP A 1 121 ? 9.863 -0.869 -0.532 1.00 95.50 121 ASP A O 1
ATOM 964 N N . ASP A 1 122 ? 9.843 -1.766 -2.582 1.00 92.56 122 ASP A N 1
ATOM 965 C CA . ASP A 1 122 ? 10.760 -2.866 -2.257 1.00 92.56 122 ASP A CA 1
ATOM 966 C C . ASP A 1 122 ? 12.077 -2.785 -3.041 1.00 92.56 122 ASP A C 1
ATOM 968 O O . ASP A 1 122 ? 13.038 -3.483 -2.706 1.00 92.56 122 ASP A O 1
ATOM 972 N N . THR A 1 123 ? 12.142 -1.956 -4.089 1.00 90.00 123 THR A N 1
ATOM 973 C CA . THR A 1 123 ? 13.223 -2.005 -5.086 1.00 90.00 123 THR A CA 1
ATOM 974 C C . THR A 1 123 ? 14.047 -0.723 -5.180 1.00 90.00 123 THR A C 1
ATOM 976 O O . THR A 1 123 ? 14.846 -0.599 -6.104 1.00 90.00 123 THR A O 1
ATOM 979 N N . ASN A 1 124 ? 13.910 0.204 -4.222 1.00 89.56 124 ASN A N 1
ATOM 980 C CA . ASN A 1 124 ? 14.518 1.541 -4.274 1.00 89.56 124 ASN A CA 1
ATOM 981 C C . ASN A 1 124 ? 14.149 2.267 -5.581 1.00 89.56 124 ASN A C 1
ATOM 983 O O . ASN A 1 124 ? 15.006 2.830 -6.266 1.00 89.56 124 ASN A O 1
ATOM 987 N N . ASN A 1 125 ? 12.869 2.208 -5.961 1.00 86.69 125 ASN A N 1
ATOM 988 C CA . ASN A 1 125 ? 12.376 2.922 -7.133 1.00 86.69 125 ASN A CA 1
ATOM 989 C C . ASN A 1 125 ? 12.554 4.435 -6.949 1.00 86.69 125 ASN A C 1
ATOM 991 O O . ASN A 1 125 ? 12.439 4.959 -5.842 1.00 86.69 125 ASN A O 1
ATOM 995 N N . ASN A 1 126 ? 12.783 5.156 -8.049 1.00 90.69 126 ASN A N 1
ATOM 996 C CA . ASN A 1 126 ? 12.780 6.616 -8.026 1.00 90.69 126 ASN A CA 1
ATOM 997 C C . ASN A 1 126 ? 11.344 7.113 -7.804 1.00 90.69 126 ASN A C 1
ATOM 999 O O . ASN A 1 126 ? 10.528 7.088 -8.727 1.00 90.69 126 ASN A O 1
ATOM 1003 N N . VAL A 1 127 ? 11.032 7.538 -6.581 1.00 93.75 127 VAL A N 1
ATOM 1004 C CA . VAL A 1 127 ? 9.708 8.050 -6.212 1.00 93.75 127 VAL A CA 1
ATOM 1005 C C . VAL A 1 127 ? 9.751 9.574 -6.336 1.00 93.75 127 VAL A C 1
ATOM 1007 O O . VAL A 1 127 ? 10.432 10.217 -5.541 1.00 93.75 127 VAL A O 1
ATOM 1010 N N . PRO A 1 128 ? 9.046 10.190 -7.303 1.00 93.62 128 PRO A N 1
ATOM 1011 C CA . PRO A 1 128 ? 9.143 11.632 -7.534 1.00 93.62 128 PRO A CA 1
ATOM 1012 C C . PRO A 1 128 ? 8.481 12.466 -6.430 1.00 93.62 128 PRO A C 1
ATOM 1014 O O . PRO A 1 128 ? 8.870 13.611 -6.202 1.00 93.62 128 PRO A O 1
ATOM 1017 N N . TRP A 1 129 ? 7.467 11.917 -5.754 1.00 95.88 129 TRP A N 1
ATOM 1018 C CA . TRP A 1 129 ? 6.761 12.579 -4.661 1.00 95.88 129 TRP A CA 1
ATOM 1019 C C . TRP A 1 129 ? 5.973 11.572 -3.814 1.00 95.88 129 TRP A C 1
ATOM 1021 O O . TRP A 1 129 ? 5.378 10.646 -4.355 1.00 95.88 129 TRP A O 1
ATOM 1031 N N . ALA A 1 130 ? 5.958 11.780 -2.499 1.00 97.31 130 ALA A N 1
ATOM 1032 C CA . ALA A 1 130 ? 5.091 11.117 -1.528 1.00 97.31 130 ALA A CA 1
ATOM 1033 C C . ALA A 1 130 ? 5.145 11.902 -0.208 1.00 97.31 130 ALA A C 1
ATOM 1035 O O . ALA A 1 130 ? 6.111 12.626 0.040 1.00 97.31 130 ALA A O 1
ATOM 1036 N N . ASN A 1 131 ? 4.155 11.727 0.665 1.00 98.44 131 ASN A N 1
ATOM 1037 C CA . ASN A 1 131 ? 4.256 12.183 2.053 1.00 98.44 131 ASN A CA 1
ATOM 1038 C C . ASN A 1 131 ? 5.107 11.214 2.878 1.00 98.44 131 ASN A C 1
ATOM 1040 O O . ASN A 1 131 ? 5.912 11.637 3.708 1.00 98.44 131 ASN A O 1
ATOM 1044 N N . VAL A 1 132 ? 4.955 9.912 2.623 1.00 98.62 132 VAL A N 1
ATOM 1045 C CA . VAL A 1 132 ? 5.706 8.849 3.297 1.00 98.62 132 VAL A CA 1
ATOM 1046 C C . VAL A 1 132 ? 6.165 7.810 2.281 1.00 98.62 132 VAL A C 1
ATOM 1048 O O . VAL A 1 132 ? 5.393 7.391 1.421 1.00 98.62 132 VAL A O 1
ATOM 1051 N N . VAL A 1 133 ? 7.408 7.354 2.411 1.00 98.19 133 VAL A N 1
ATOM 1052 C CA . VAL A 1 133 ? 7.921 6.179 1.700 1.00 98.19 133 VAL A CA 1
ATOM 1053 C C . VAL A 1 133 ? 8.303 5.126 2.728 1.00 98.19 133 VAL A C 1
ATOM 1055 O O . VAL A 1 133 ? 9.087 5.398 3.638 1.00 98.19 133 VAL A O 1
ATOM 1058 N N . LEU A 1 134 ? 7.754 3.924 2.585 1.00 98.25 134 LEU A N 1
ATOM 1059 C CA . LEU A 1 134 ? 8.118 2.759 3.378 1.00 98.25 134 LEU A CA 1
ATOM 1060 C C . LEU A 1 134 ? 8.850 1.769 2.485 1.00 98.25 134 LEU A C 1
ATOM 1062 O O . LEU A 1 134 ? 8.283 1.277 1.514 1.00 98.25 134 LEU A O 1
ATOM 1066 N N . ASN A 1 135 ? 10.080 1.434 2.865 1.00 97.56 135 ASN A N 1
ATOM 1067 C CA . ASN A 1 135 ? 10.827 0.343 2.256 1.00 97.56 135 ASN A CA 1
ATOM 1068 C C . ASN A 1 135 ? 11.413 -0.552 3.343 1.00 97.56 135 ASN A C 1
ATOM 1070 O O . ASN A 1 135 ? 12.366 -0.196 4.033 1.00 97.56 135 ASN A O 1
ATOM 1074 N N . SER A 1 136 ? 10.827 -1.739 3.490 1.00 96.50 136 SER A N 1
ATOM 1075 C CA . SER A 1 136 ? 11.196 -2.686 4.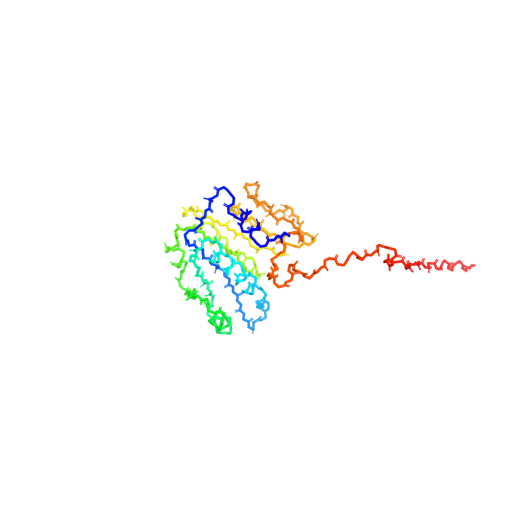547 1.00 96.50 136 SER A CA 1
ATOM 1076 C C . SER A 1 136 ? 12.422 -3.549 4.222 1.00 96.50 136 SER A C 1
ATOM 1078 O O .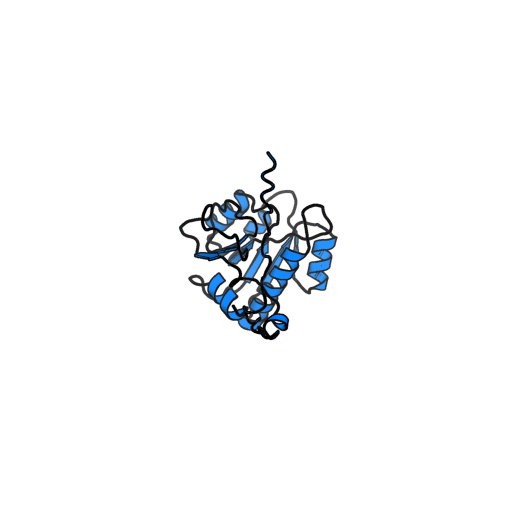 SER A 1 136 ? 12.827 -4.385 5.034 1.00 96.50 136 SER A O 1
ATOM 1080 N N . SER A 1 137 ? 13.022 -3.363 3.043 1.00 95.00 137 SER A N 1
ATOM 1081 C CA . SER A 1 137 ? 14.217 -4.086 2.620 1.00 95.00 137 SER A CA 1
ATOM 1082 C C . SER A 1 137 ? 15.402 -3.794 3.540 1.00 95.00 137 SER A C 1
ATOM 1084 O O . SER A 1 137 ? 15.659 -2.655 3.922 1.00 95.00 137 SER A O 1
ATOM 1086 N N . ILE A 1 138 ? 16.200 -4.824 3.837 1.00 95.00 138 ILE A N 1
ATOM 1087 C CA . ILE A 1 138 ? 17.489 -4.659 4.531 1.00 95.00 138 ILE A CA 1
ATOM 1088 C C . ILE A 1 138 ? 18.496 -3.840 3.706 1.00 95.00 138 ILE A C 1
ATOM 1090 O O . ILE A 1 138 ? 19.451 -3.299 4.253 1.00 95.00 138 ILE A O 1
ATOM 1094 N N . LEU A 1 139 ? 18.273 -3.747 2.392 1.00 94.69 139 LEU A N 1
ATOM 1095 C CA . LEU A 1 139 ? 19.080 -2.972 1.450 1.00 94.69 139 LEU A CA 1
ATOM 1096 C C . LEU A 1 139 ? 18.439 -1.615 1.112 1.00 94.69 139 LEU A C 1
ATOM 1098 O O . LEU A 1 139 ? 18.871 -0.963 0.160 1.00 94.69 139 LEU A O 1
ATOM 1102 N N . ALA A 1 140 ? 17.390 -1.205 1.833 1.00 94.00 140 ALA A N 1
ATOM 1103 C CA . ALA A 1 140 ? 16.728 0.072 1.606 1.00 94.00 140 ALA A CA 1
ATOM 1104 C C . ALA A 1 140 ? 17.717 1.231 1.801 1.00 94.00 140 ALA A C 1
ATOM 1106 O O . ALA A 1 140 ? 18.443 1.290 2.796 1.00 94.00 140 ALA A O 1
ATOM 1107 N N . GLN A 1 141 ? 17.738 2.161 0.849 1.00 93.50 141 GLN A N 1
ATOM 1108 C CA . GLN A 1 141 ? 18.569 3.363 0.900 1.00 93.50 141 GLN A CA 1
ATOM 1109 C C . GLN A 1 141 ? 17.696 4.589 0.647 1.00 93.50 141 GLN A C 1
ATOM 1111 O O . GLN A 1 141 ? 16.670 4.505 -0.014 1.00 93.50 141 GLN A O 1
ATOM 1116 N N . SER A 1 142 ? 18.101 5.750 1.160 1.00 93.94 142 SER A N 1
ATOM 1117 C CA . SER A 1 142 ? 17.364 7.002 0.940 1.00 93.94 142 SER A CA 1
ATOM 1118 C C . SER A 1 142 ? 17.577 7.605 -0.454 1.00 93.94 142 SER A C 1
ATOM 1120 O O . SER A 1 142 ? 16.875 8.540 -0.836 1.00 93.94 142 SER A O 1
ATOM 1122 N N . MET A 1 143 ? 18.558 7.106 -1.213 1.00 90.06 143 MET A N 1
ATOM 1123 C CA . MET A 1 143 ? 18.880 7.608 -2.546 1.00 90.06 143 MET A CA 1
ATOM 1124 C C . MET A 1 143 ? 17.732 7.294 -3.517 1.00 90.06 143 MET A C 1
ATOM 1126 O O . MET A 1 143 ? 17.427 6.130 -3.741 1.00 90.06 143 MET A O 1
ATOM 1130 N N . GLY A 1 144 ? 17.120 8.329 -4.101 1.00 88.38 144 GLY A N 1
ATOM 1131 C CA . GLY A 1 144 ? 16.004 8.188 -5.050 1.00 88.38 144 GLY A CA 1
ATOM 1132 C C . GLY A 1 144 ? 14.613 8.447 -4.460 1.00 88.38 144 GLY A C 1
ATOM 1133 O O . GLY A 1 144 ? 13.634 8.440 -5.203 1.00 88.38 144 GLY A O 1
ATOM 1134 N N . TYR A 1 145 ? 14.510 8.725 -3.158 1.00 95.62 145 TYR A N 1
ATOM 1135 C CA . TYR A 1 145 ? 13.257 9.159 -2.535 1.00 95.62 145 TYR A CA 1
ATOM 1136 C C . TYR A 1 145 ? 13.184 10.686 -2.365 1.00 95.62 145 TYR A C 1
ATOM 1138 O O . TYR A 1 145 ? 14.229 11.345 -2.278 1.00 95.62 145 TYR A O 1
ATOM 1146 N N . PRO A 1 146 ? 11.971 11.274 -2.294 1.00 95.06 146 PRO A N 1
ATOM 1147 C CA . PRO A 1 146 ? 11.799 12.710 -2.092 1.00 95.06 146 PRO A CA 1
ATOM 1148 C C . PRO A 1 146 ? 12.390 13.145 -0.751 1.00 95.06 146 PRO A C 1
ATOM 1150 O O . PRO A 1 146 ? 12.196 12.476 0.264 1.00 95.06 146 PRO A O 1
ATOM 1153 N N . LYS A 1 147 ? 13.072 14.293 -0.725 1.00 96.31 147 LYS A N 1
ATOM 1154 C CA . LYS A 1 147 ? 13.712 14.813 0.498 1.00 96.31 147 LYS A CA 1
ATOM 1155 C C . LYS A 1 147 ? 12.696 15.239 1.551 1.00 96.31 147 LYS A C 1
ATOM 1157 O O . LYS A 1 147 ? 12.996 15.235 2.738 1.00 96.31 147 LYS A O 1
ATOM 1162 N N . GLU A 1 148 ? 11.516 15.635 1.097 1.00 96.38 148 GLU A N 1
ATOM 1163 C CA . GLU A 1 148 ? 10.412 16.111 1.917 1.00 96.38 148 GLU A CA 1
ATOM 1164 C C . GLU A 1 148 ? 9.560 14.956 2.463 1.00 96.38 148 GLU A C 1
ATOM 1166 O O . GLU A 1 148 ? 8.749 15.171 3.362 1.00 96.38 148 GLU A O 1
ATOM 1171 N N . ALA A 1 149 ? 9.729 13.739 1.933 1.00 97.88 149 ALA A N 1
ATOM 1172 C CA . ALA A 1 149 ? 8.992 12.573 2.392 1.00 97.88 149 ALA A CA 1
ATOM 1173 C C . ALA A 1 149 ? 9.554 12.061 3.722 1.00 97.88 149 ALA A C 1
ATOM 1175 O O . ALA A 1 149 ? 10.767 12.008 3.942 1.00 97.88 149 ALA A O 1
ATOM 1176 N N . ARG A 1 150 ? 8.670 11.571 4.593 1.00 98.25 150 ARG A N 1
ATOM 1177 C CA . ARG A 1 150 ? 9.095 10.750 5.725 1.00 98.25 150 ARG A CA 1
ATOM 1178 C C . ARG A 1 150 ? 9.555 9.389 5.208 1.00 98.25 150 ARG A C 1
ATOM 1180 O O . ARG A 1 150 ? 8.772 8.664 4.601 1.00 98.25 150 ARG A O 1
ATOM 1187 N N . LEU A 1 151 ? 10.799 9.019 5.496 1.00 98.25 151 LEU A N 1
ATOM 1188 C CA . LEU A 1 151 ? 11.360 7.732 5.082 1.00 98.25 151 LEU A CA 1
ATOM 1189 C C . LEU A 1 151 ? 11.294 6.717 6.231 1.00 98.25 151 LEU A C 1
ATOM 1191 O O . LEU A 1 151 ? 11.866 6.937 7.299 1.00 98.25 151 LEU A O 1
ATOM 1195 N N . LEU A 1 152 ? 10.602 5.602 6.002 1.00 98.31 152 LEU A N 1
ATOM 1196 C CA . LEU A 1 152 ? 10.504 4.451 6.899 1.00 98.31 152 LEU A CA 1
ATOM 1197 C C . LEU A 1 152 ? 11.283 3.286 6.274 1.00 98.31 152 LEU A C 1
ATOM 1199 O O . LEU A 1 152 ? 10.721 2.467 5.545 1.00 98.31 152 LEU A O 1
ATOM 1203 N N . LEU A 1 153 ? 12.598 3.266 6.498 1.00 97.81 153 LEU A N 1
ATOM 1204 C CA . LEU A 1 153 ? 13.526 2.353 5.825 1.00 97.81 153 LEU A CA 1
ATOM 1205 C C . LEU A 1 153 ? 14.034 1.265 6.765 1.00 97.81 153 LEU A C 1
ATOM 1207 O O . LEU A 1 153 ? 14.413 1.563 7.893 1.00 97.81 153 LEU A O 1
ATOM 1211 N N . GLY A 1 154 ? 14.099 0.032 6.276 1.00 96.62 154 GLY A N 1
ATOM 1212 C CA . GLY A 1 154 ? 14.677 -1.095 6.996 1.00 96.62 154 GLY A CA 1
ATOM 1213 C C . GLY A 1 154 ? 13.654 -2.080 7.577 1.00 96.62 154 GLY A C 1
ATOM 1214 O O . GLY A 1 154 ? 12.441 -1.828 7.611 1.00 96.62 154 GLY A O 1
ATOM 1215 N N . PRO A 1 155 ? 14.136 -3.248 8.036 1.00 95.25 155 PRO A N 1
ATOM 1216 C CA . PRO A 1 155 ? 13.298 -4.375 8.446 1.00 95.25 155 PRO A CA 1
ATOM 1217 C C . PRO A 1 155 ? 12.452 -4.102 9.698 1.00 95.25 155 PRO A C 1
ATOM 1219 O O . PRO A 1 155 ? 11.522 -4.851 10.001 1.00 95.25 155 PRO A O 1
ATOM 1222 N N . GLU A 1 156 ? 12.731 -3.045 10.456 1.00 94.88 156 GLU A N 1
ATOM 1223 C CA . GLU A 1 156 ? 11.913 -2.628 11.592 1.00 94.88 156 GLU A CA 1
ATOM 1224 C C . GLU A 1 156 ? 10.497 -2.184 11.193 1.00 94.88 156 GLU A C 1
ATOM 1226 O O . GLU A 1 156 ? 9.592 -2.301 12.032 1.00 94.88 156 GLU A O 1
ATOM 1231 N N . TYR A 1 157 ? 10.311 -1.752 9.937 1.00 96.81 157 TYR A N 1
ATOM 1232 C CA . TYR A 1 157 ? 9.044 -1.308 9.341 1.00 96.81 157 TYR A CA 1
ATOM 1233 C C . TYR A 1 157 ? 8.332 -2.404 8.536 1.00 96.81 157 TYR A C 1
ATOM 1235 O O . TYR A 1 157 ? 7.361 -2.127 7.834 1.00 96.81 157 TYR A O 1
ATOM 1243 N N . PHE A 1 158 ? 8.794 -3.654 8.624 1.00 95.69 158 PHE A N 1
ATOM 1244 C CA . PHE A 1 158 ? 8.159 -4.769 7.928 1.00 95.69 158 PHE A CA 1
ATOM 1245 C C . PHE A 1 158 ? 6.701 -4.951 8.377 1.00 95.69 158 PHE A C 1
ATOM 1247 O O . PHE A 1 158 ? 6.398 -4.974 9.574 1.00 95.69 158 PHE A O 1
ATOM 1254 N N . ILE A 1 159 ? 5.799 -5.111 7.408 1.00 96.44 159 ILE A N 1
ATOM 1255 C CA . ILE A 1 159 ? 4.370 -5.325 7.654 1.00 96.44 159 ILE A CA 1
ATOM 1256 C C . ILE A 1 159 ? 4.161 -6.810 7.969 1.00 96.44 159 ILE A C 1
ATOM 1258 O O . ILE A 1 159 ? 4.159 -7.656 7.076 1.00 96.44 159 ILE A O 1
ATOM 1262 N N . LEU A 1 160 ? 4.016 -7.132 9.254 1.00 91.62 160 LEU A N 1
ATOM 1263 C CA . LEU A 1 160 ? 3.779 -8.492 9.745 1.00 91.62 160 LEU A CA 1
ATOM 1264 C C . LEU A 1 160 ? 2.377 -8.614 10.324 1.00 91.62 160 LEU A C 1
ATOM 1266 O O . LEU A 1 160 ? 1.978 -7.782 11.123 1.00 91.62 160 LEU A O 1
ATOM 1270 N N . ASP A 1 161 ? 1.667 -9.687 9.980 1.00 90.56 161 ASP A N 1
ATOM 1271 C CA . ASP A 1 161 ? 0.398 -10.051 10.621 1.00 90.56 161 ASP A CA 1
ATOM 1272 C C . ASP A 1 161 ? 0.599 -10.224 12.140 1.00 90.56 161 ASP A C 1
ATOM 1274 O O . ASP A 1 161 ? 1.610 -10.781 12.579 1.00 90.56 161 ASP A O 1
ATOM 1278 N N . GLU A 1 162 ? -0.373 -9.769 12.939 1.00 87.44 162 GLU A N 1
ATOM 1279 C CA . GLU A 1 162 ? -0.327 -9.795 14.412 1.00 87.44 162 GLU A CA 1
ATOM 1280 C C . GLU A 1 162 ? 0.021 -11.185 14.974 1.00 87.44 162 GLU A C 1
ATOM 1282 O O . GLU A 1 162 ? 0.667 -11.303 16.018 1.00 87.44 162 GLU A O 1
ATOM 1287 N N . ARG A 1 163 ? -0.338 -12.262 14.261 1.00 88.00 163 ARG A N 1
ATOM 1288 C CA . ARG A 1 163 ? -0.002 -13.641 14.651 1.00 88.00 163 ARG A CA 1
ATOM 1289 C C . ARG A 1 163 ? 1.506 -13.878 14.750 1.00 88.00 163 ARG A C 1
ATOM 1291 O O . ARG A 1 163 ? 1.939 -14.679 15.577 1.00 88.00 163 ARG A O 1
ATOM 1298 N N . PHE A 1 164 ? 2.311 -13.167 13.963 1.00 87.00 164 PHE A N 1
ATOM 1299 C CA . PHE A 1 164 ? 3.772 -13.257 13.999 1.00 87.00 164 PHE A CA 1
ATOM 1300 C C . PHE A 1 164 ? 4.415 -12.308 15.015 1.00 87.00 164 PHE A C 1
ATOM 1302 O O . PHE A 1 164 ? 5.578 -12.505 15.359 1.00 87.00 164 PHE A O 1
ATOM 1309 N N . GLU A 1 165 ? 3.685 -11.332 15.565 1.00 78.06 165 GLU A N 1
ATOM 1310 C CA . GLU A 1 165 ? 4.229 -10.435 16.597 1.00 78.06 165 GLU A CA 1
ATOM 1311 C C . GLU A 1 165 ? 4.565 -11.184 17.898 1.00 78.06 165 GLU A C 1
ATOM 1313 O O . GLU A 1 165 ? 5.513 -10.838 18.606 1.00 78.06 165 GLU A O 1
ATOM 1318 N N . THR A 1 166 ? 3.805 -12.240 18.207 1.00 72.25 166 THR A N 1
ATOM 1319 C CA . THR A 1 166 ? 3.991 -13.069 19.413 1.00 72.25 166 THR A CA 1
ATOM 1320 C C . THR A 1 166 ? 4.998 -14.202 19.243 1.00 72.25 166 THR A C 1
ATOM 1322 O O . THR A 1 166 ? 5.401 -14.811 20.242 1.00 72.25 166 THR A O 1
ATOM 1325 N N . ALA A 1 167 ? 5.443 -14.479 18.011 1.00 68.69 167 ALA A N 1
ATOM 1326 C CA . ALA A 1 167 ? 6.487 -15.457 17.747 1.00 68.69 167 ALA A CA 1
ATOM 1327 C C . ALA A 1 167 ? 7.790 -14.923 18.354 1.00 68.69 167 ALA A C 1
ATOM 1329 O O . ALA A 1 167 ? 8.507 -14.129 17.750 1.00 68.69 167 ALA A O 1
ATOM 1330 N N . ARG A 1 168 ? 8.039 -15.295 19.620 1.00 56.22 168 ARG A N 1
ATOM 1331 C CA . ARG A 1 168 ? 9.174 -14.850 20.435 1.00 56.22 168 ARG A CA 1
ATOM 1332 C C . ARG A 1 168 ? 10.421 -14.736 19.565 1.00 56.22 168 ARG A C 1
ATOM 1334 O O . ARG A 1 168 ? 10.839 -15.729 18.970 1.00 56.22 168 ARG A O 1
ATOM 1341 N N . ARG A 1 169 ? 11.070 -13.567 19.609 1.00 57.62 169 ARG A N 1
ATOM 1342 C CA . ARG A 1 169 ? 12.492 -13.419 19.282 1.00 57.62 169 ARG A CA 1
ATOM 1343 C C . ARG A 1 169 ? 13.267 -14.376 20.189 1.00 57.62 169 ARG A C 1
ATOM 1345 O O . ARG A 1 169 ? 13.730 -13.985 21.260 1.00 57.62 169 ARG A O 1
ATOM 1352 N N . LYS A 1 170 ? 13.366 -15.657 19.821 1.00 55.62 170 LYS A N 1
ATOM 1353 C CA . LYS A 1 170 ? 14.376 -16.545 20.386 1.00 55.62 170 LYS A CA 1
ATOM 1354 C C . LYS A 1 170 ? 15.679 -15.827 20.078 1.00 55.62 170 LYS A C 1
ATOM 1356 O O . LYS A 1 170 ? 16.024 -15.681 18.911 1.00 55.62 170 LYS A O 1
ATOM 1361 N N . LYS A 1 171 ? 16.338 -15.291 21.110 1.00 54.00 171 LYS A N 1
ATOM 1362 C CA . LYS A 1 171 ? 17.704 -14.788 20.985 1.00 54.00 171 LYS A CA 1
ATOM 1363 C C . LYS A 1 171 ? 18.510 -15.956 20.433 1.00 54.00 171 LYS A C 1
ATOM 1365 O O . LYS A 1 171 ? 18.803 -16.895 21.169 1.00 54.00 171 LYS A O 1
ATOM 1370 N N . ILE A 1 172 ? 18.792 -15.936 19.136 1.00 56.00 172 ILE A N 1
ATOM 1371 C CA . ILE A 1 172 ? 19.834 -16.779 18.578 1.00 56.00 172 ILE A CA 1
ATOM 1372 C C . ILE A 1 172 ? 21.090 -16.256 19.268 1.00 56.00 172 ILE A C 1
ATOM 1374 O O . ILE A 1 172 ? 21.471 -15.104 19.062 1.00 56.00 172 ILE A O 1
ATOM 1378 N N . LYS A 1 173 ? 21.644 -17.033 20.206 1.00 48.25 173 LYS A N 1
ATOM 1379 C CA . LYS A 1 173 ? 22.957 -16.718 20.766 1.00 48.25 173 LYS A CA 1
ATOM 1380 C C . LYS A 1 173 ? 23.910 -16.644 19.576 1.00 48.25 173 LYS A C 1
ATOM 1382 O O . LYS A 1 173 ? 23.976 -17.592 18.795 1.00 48.25 173 LYS A O 1
ATOM 1387 N N . ALA A 1 174 ? 24.590 -15.511 19.432 1.00 54.50 174 ALA A N 1
ATOM 1388 C CA . ALA A 1 174 ? 25.551 -15.267 18.361 1.00 54.50 174 ALA A CA 1
ATOM 1389 C C . ALA A 1 174 ? 26.693 -16.303 18.342 1.00 54.50 174 ALA A C 1
ATOM 1391 O O . ALA A 1 174 ? 27.357 -16.454 17.326 1.00 54.50 174 ALA A O 1
ATOM 1392 N N . ASP A 1 175 ? 26.853 -17.075 19.419 1.00 51.09 175 ASP A N 1
ATOM 1393 C CA . ASP A 1 175 ? 27.917 -18.063 19.611 1.00 51.09 175 ASP A CA 1
ATOM 1394 C C . ASP A 1 175 ? 27.909 -19.241 18.611 1.00 51.09 175 ASP A C 1
ATOM 1396 O O . ASP A 1 175 ? 28.885 -19.979 18.561 1.00 51.09 175 ASP A O 1
ATOM 1400 N N . ASN A 1 176 ? 26.853 -19.429 17.801 1.00 48.22 176 ASN A N 1
ATOM 1401 C CA . ASN A 1 176 ? 26.748 -20.551 16.846 1.00 48.22 176 ASN A CA 1
ATOM 1402 C C . ASN A 1 176 ? 26.627 -20.141 15.366 1.00 48.22 176 ASN A C 1
ATOM 1404 O O . ASN A 1 176 ? 26.395 -20.998 14.512 1.00 48.22 176 ASN A O 1
ATOM 1408 N N . LEU A 1 177 ? 26.767 -18.857 15.032 1.00 50.03 177 LEU A N 1
ATOM 1409 C CA . LEU A 1 177 ? 26.783 -18.402 13.639 1.00 50.03 177 LEU A CA 1
ATOM 1410 C C . LEU A 1 177 ? 28.240 -18.149 13.228 1.00 50.03 177 LEU A C 1
ATOM 1412 O O . LEU A 1 177 ? 28.775 -17.078 13.485 1.00 50.03 177 LEU A O 1
ATOM 1416 N N . PHE A 1 178 ? 28.824 -19.164 12.577 1.00 50.66 178 PHE A N 1
ATOM 1417 C CA . PHE A 1 178 ? 30.165 -19.278 11.969 1.00 50.66 178 PHE A CA 1
ATOM 1418 C C . PHE A 1 178 ? 31.278 -19.910 12.829 1.00 50.66 178 PHE A C 1
ATOM 1420 O O . PHE A 1 178 ? 31.789 -19.313 13.771 1.00 50.66 178 PHE A O 1
ATOM 1427 N N . PRO A 1 179 ? 31.780 -21.070 12.365 1.00 44.00 179 PRO A N 1
ATOM 1428 C CA . PRO A 1 179 ? 33.162 -21.108 11.908 1.00 44.00 179 PRO A CA 1
ATOM 1429 C C . PRO A 1 179 ? 33.221 -21.658 10.478 1.00 44.00 179 PRO A C 1
ATOM 1431 O O . PRO A 1 179 ? 33.537 -22.821 10.254 1.00 44.00 179 PRO A O 1
ATOM 1434 N N . LEU A 1 180 ? 32.942 -20.820 9.477 1.00 42.84 180 LEU A N 1
ATOM 1435 C CA . LEU A 1 180 ? 33.482 -21.062 8.136 1.00 42.84 180 LEU A CA 1
ATOM 1436 C C . LEU A 1 180 ? 34.866 -20.416 8.099 1.00 42.84 180 LEU A C 1
ATOM 1438 O O . LEU A 1 180 ? 35.046 -19.301 7.619 1.00 42.84 180 LEU A O 1
ATOM 1442 N N . GLN A 1 181 ? 35.847 -21.120 8.668 1.00 42.84 181 GLN A N 1
ATOM 1443 C CA . GLN A 1 181 ? 37.237 -20.885 8.308 1.00 42.84 181 GLN A CA 1
ATOM 1444 C C . GLN A 1 181 ? 37.378 -21.243 6.826 1.00 42.84 181 GLN A C 1
ATOM 1446 O O . GLN A 1 181 ? 37.399 -22.416 6.456 1.00 42.84 181 GLN A O 1
ATOM 1451 N N . LEU A 1 182 ? 37.459 -20.221 5.974 1.00 42.88 182 LEU A N 1
ATOM 1452 C CA . LEU A 1 182 ? 38.041 -20.353 4.646 1.00 42.88 182 LEU A CA 1
ATOM 1453 C C . LEU A 1 182 ? 39.498 -20.815 4.836 1.00 42.88 182 LEU A C 1
ATOM 1455 O O . LEU A 1 182 ? 40.386 -20.006 5.098 1.00 42.88 182 LEU A O 1
ATOM 1459 N N . GLN A 1 183 ? 39.761 -22.118 4.725 1.00 40.94 183 GLN A N 1
ATOM 1460 C CA . GLN A 1 183 ? 41.112 -22.601 4.450 1.00 40.94 183 GLN A CA 1
ATOM 1461 C C . GLN A 1 183 ? 41.421 -22.309 2.980 1.00 40.94 183 GLN A C 1
ATOM 1463 O O . GLN A 1 183 ? 41.196 -23.137 2.101 1.00 40.94 183 GLN A O 1
ATOM 1468 N N . VAL A 1 184 ? 41.947 -21.116 2.711 1.00 44.56 184 VAL A N 1
ATOM 1469 C CA . VAL A 1 184 ? 42.684 -20.857 1.473 1.00 44.56 184 VAL A CA 1
ATOM 1470 C C . VAL A 1 184 ? 44.008 -21.611 1.594 1.00 44.56 184 VAL A C 1
ATOM 1472 O O . VAL A 1 184 ? 44.949 -21.140 2.229 1.00 44.56 184 VAL A O 1
ATOM 1475 N N . ARG A 1 185 ? 44.074 -22.823 1.032 1.00 43.31 185 ARG A N 1
ATOM 1476 C CA . ARG A 1 185 ? 45.355 -23.488 0.776 1.00 43.31 185 ARG A CA 1
ATOM 1477 C C . ARG A 1 185 ? 46.045 -22.738 -0.360 1.00 43.31 185 ARG A C 1
ATOM 1479 O O . ARG A 1 185 ? 45.679 -22.891 -1.521 1.00 43.31 185 ARG A O 1
ATOM 1486 N N . LEU A 1 186 ? 47.034 -21.924 -0.009 1.00 46.44 186 LEU A N 1
ATOM 1487 C CA . LEU A 1 186 ? 48.088 -21.520 -0.929 1.00 46.44 186 LEU A CA 1
ATOM 1488 C C . LEU A 1 186 ? 48.903 -22.776 -1.263 1.00 46.44 186 LEU A C 1
ATOM 1490 O O . LEU A 1 186 ? 49.717 -23.210 -0.452 1.00 46.44 186 LEU A O 1
ATOM 1494 N N . HIS A 1 187 ? 48.671 -23.373 -2.432 1.00 47.91 187 HIS A N 1
ATOM 1495 C CA . HIS A 1 187 ? 49.694 -24.202 -3.060 1.00 47.91 187 HIS A CA 1
ATOM 1496 C C . HIS A 1 187 ? 50.699 -23.258 -3.717 1.00 47.91 187 HIS A C 1
ATOM 1498 O O . HIS A 1 187 ? 50.467 -22.725 -4.799 1.00 47.91 187 HIS A O 1
ATOM 1504 N N . GLN A 1 188 ? 51.790 -23.001 -2.996 1.00 45.84 188 GLN A N 1
ATOM 1505 C CA . GLN A 1 188 ? 53.079 -22.787 -3.630 1.00 45.84 188 GLN A CA 1
ATOM 1506 C C . GLN A 1 188 ? 53.574 -24.165 -4.058 1.00 45.84 188 GLN A C 1
ATOM 1508 O O . GLN A 1 188 ? 53.851 -24.990 -3.194 1.00 45.84 188 GLN A O 1
ATOM 1513 N N . ASP A 1 189 ? 53.668 -24.393 -5.361 1.00 54.69 189 ASP A N 1
ATOM 1514 C CA . ASP A 1 189 ? 54.539 -25.415 -5.925 1.00 54.69 189 ASP A CA 1
ATOM 1515 C C . ASP A 1 189 ? 55.474 -24.711 -6.915 1.00 54.69 189 ASP A C 1
ATOM 1517 O O . ASP A 1 189 ? 55.022 -24.092 -7.877 1.00 54.69 189 ASP A O 1
ATOM 1521 N N . HIS A 1 190 ? 56.747 -24.730 -6.511 1.00 53.47 190 HIS A N 1
ATOM 1522 C CA . HIS A 1 190 ? 58.015 -24.738 -7.249 1.00 53.47 190 HIS A CA 1
ATOM 1523 C C . HIS A 1 190 ? 58.098 -24.196 -8.682 1.00 53.47 190 HIS A C 1
ATOM 1525 O O . HIS A 1 190 ? 57.478 -24.775 -9.599 1.00 53.47 190 HIS A O 1
#

pLDDT: mean 87.81, std 16.18, range [40.94, 98.62]

Sequence (190 aa):
MRLRDLIACLFDGYGIPRKVFFRVDAGRIKGLSFGHLARCNILSKTLKKYWNTETIFIMQNYTDGVKHADVLGETVTLVNDSRLNWLENLSDAIIFDLPNGLGVDELAIAKEKGLWAIVLDDTNNNVPWANVVLNSSILAQSMGYPKEARLLLGPEYFILDERFETARRKKIKADNLFPLQLQVRLHQDH

Secondary structure (DSSP, 8-state):
--HHHHHHHHTTTT---SEEEEEE--SSSTT--SHHHHHHHHHHHHHHHHH--EEEEEE---HHHHHHHHHTT--EEEPPTT-THHHHT--SEEEEE-TT---HHHHHHHHHTT-EEEEE-SS----S--SEEEE--TT--STTS-TTSEEEESGGG----HHHHTS------GGGS-------------

Foldseek 3Di:
DDLLVLVCLLQPVNPQWQEEEEAEEAEPDVLHHCPLVVLVLLNCVSSCVPRVHHYEYEYAPRVRRVVVCVVSVHHYDYDDPPDPVVLVPDQEEYEYRYRVDDDPVVQVSCVVNVYQYEYEDAPLAQDPDHQEYEHADQPDDCPRYDPNHHYRYYVVSDRDHPVCVPVDPPPPPPVPDDDPPPPPPPPDDD

=== Feature glossary ===
Feature key, reading from the visual/contextual features back to the raw sequence:

Rendered structure images. Six rendered views show the 3D structure from the faces of a cube — i.e. along ±x, ±y, ±z. Rendering representation is drawn randomly per protein from cartoon (secondary-structure ribbons), sticks (backbone bonds), or molecular surface; coloring is either N→C rainbow (blue at the N-terminus through red at the C-terminus) or one color per chain.

Contact-map, Ramachandran, and PAE plots. The contact map is a binary N×N matrix image: pixel (i, j) is dark where Cα_i and Cα_j are within 8 Å and |i−j|>4. Because the |i−j|>4 filter removes local helical contacts, off-diagonal stripes parallel to the main diagonal indicate parallel β-sheets; stripes perpendicular to it indicate antiparallel β-sheets. The Ramachandran plot scatters every residue's (φ, ψ) pair against the sterically allowed regions. The PAE heatmap renders the predicted-aligned-error matrix.

InterPro / GO / CATH / organism. Database cross-references. InterPro integrates a dozen domain/family signature databases into unified entries with residue-range hits. GO terms attach function/process/location labels with evidence codes. CATH codes position the fold in a four-level structural taxonomy. Organism is the NCBI-taxonomy species name.

Nearest PDB structures. The Foldseek neighbor list gives the closest experimentally determined structures in the PDB, ranked by structural alignment. TM-score near 1 means near-identical fold; near 0.3 means only rough topology match. This is how one finds what a novel AlphaFold prediction most resembles in the solved-structure universe.

Predicted aligned error. PAE(i, j) answers: if I align the predicted and true structures on residue i, how far off (in Å) do I expect residue j to be? A block-diagonal PAE matrix with low values on the blocks and high values off-diagonal is the signature of a multi-domain protein with confidently predicted domains but uncertain inter-domain o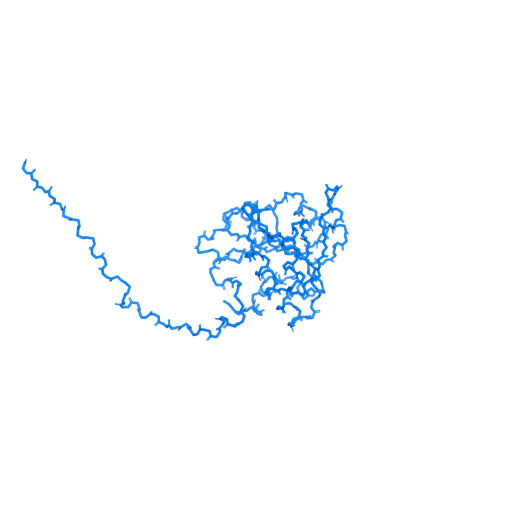rientation.

Solvent-accessible surface area. Accessible surface area quantifies burial. A residue with SASA near zero is packed into the hydrophobic core; one with SASA >100 Å² sits on the surface. Computed here via the Shrake–Rupley numerical algorithm with a 1.4 Å probe.

B-factor. B-factor (Debye–Waller factor) reflects atomic displacement in the crystal lattice. It is an experimental observable (units Å²), not a prediction; low values mean the atom is pinned down, high values mean it moves or is heterogeneous across the crystal.

pLDDT. For AlphaFold models, the B-factor field carries pLDDT — the model's own estimate of local accuracy on a 0–100 scale. Regions with pLDDT<50 should be treated as essentially unmodeled; they often correspond to intrinsically disordered segments.

Backbone torsions (φ/ψ). φ (phi) and ψ (psi) are the two rotatable backbone dihedrals per residue: φ is the C(i-1)–N–Cα–C torsion, ψ is the N–Cα–C–N(i+1) torsion, both in degrees on (−180°, 180°]. α-helical residues cluster near (−60°, −45°); β-strand residues near (−120°, +130°). A Ramachandran plot is simply a scatter of (φ, ψ) for every residue.

Radius of gyration, Cα contacts, bounding box. Radius of gyration (Rg) is the root-mean-square distance of Cα atoms from their centroid — a single number for overall size and compactness. A globular domain of N residues has Rg ≈ 2.2·N^0.38 Å; an extended or disordered chain has a much larger Rg. The Cα contact count is the number of residue pairs whose Cα atoms are within 8 Å and are more than four positions apart in sequence — a standard proxy for tertiary packing density. The bounding box is the smallest axis-aligned box enclosing all Cα atoms.

Secondary structure (3-state, P-SEA). Three-state secondary structure (P-SEA) collapses the eight DSSP classes into helix (a), strand (b), and coil (c). P-SEA assigns these from Cα geometry alone — distances and angles — without requiring backbone oxygens, so it works on any Cα trace.

Secondary structure (8-state, DSSP). DSSP 8-state secondary structure assigns each residue one of H (α-helix), G (3₁₀-helix), I (π-helix), E (extended β-strand), B (isolated β-bridge), T (hydrogen-bonded turn), S (bend), or '-' (coil). The assignment is computed from backbone hydrogen-bond geometry via the Kabsch–Sander algorithm.

Foldseek 3Di. A 3Di character summarizes, for each residue, the relative orientation of the Cα frame of its nearest spatial neighbor. Because it encodes fold topology rather than chemistry, 3Di alignments detect remote structural similarity that sequence alignment misses.

mmCIF coordinates. The mmCIF block holds the 3D Cartesian coordinates of each backbone atom (N, Cα, C, O) in ångströms. mmCIF is the PDB's canonical archive format — a tagged-loop text representation of the atomic model.

Sequence. Sequence gives the chain of amino acids in standard one-letter code (A=alanine, C=cysteine, …, Y=tyrosine), read N→C. It is the only feature that is directly encoded by the gene; all structural features are derived from the folded form of this sequence.